Protein AF-0000000066276050 (afdb_homodimer)

Foldseek 3Di:
DPPPPPPVVQQFAWEKEKEFEPQVVDDPVVSVVQVVVFVVVLLVVCVPQPVPLSVRCVVHVHHYFYFYDHDDVLVVVLVVLCVVVRWGKDFGQDDPVVRDGGMIMTDRGGNNSCCVRDVPTHGD/DPPPPPPVVQQQAWEKEKEFEPQVVDDPVVVVVQVVVFVVVLLVVCVPQPVPLSVRCVVHVHHYFYFYDHDPVLVVVLVVLCVVVRWGKDFGADDPVVRDGGMIMTDRGGNNSCCVRDVPTHGD

Sequence (248 aa):
MANVFDNSSYRDMLKMVFVIRDDLKMTKGEIVSQCCHGAISAYEKSKKYSPDYLKRWLKNGQVKETVKVDNENEMMDIRENATAIGVNYYIVQNDKRQKCNTVLVIGPAPNYMFESLTRSLKPLMANVFDNSSYRDMLKMVFVIRDDLKMTKGEIVSQCCHGAISAYEKSKKYSPDYLKRWLKNGQVKETVKVDNENEMMDIRENATAIGVNYYIVQNDKRQKCNTVLVIGPAPNYMFESLTRSLKPL

Solvent-accessible surface area (backbone atoms only — not comparable to full-atom values): 13077 Å² total; per-residue (Å²): 131,78,82,71,72,57,64,66,57,59,38,56,37,35,32,31,38,38,42,30,43,55,68,73,67,67,51,70,41,51,48,37,37,47,48,25,51,20,44,43,50,17,53,58,51,22,63,74,78,36,44,66,44,42,55,51,19,70,74,52,86,54,41,58,45,43,26,40,33,73,37,64,66,58,50,50,52,37,50,50,52,34,55,73,74,66,50,50,60,29,74,27,55,73,40,90,82,73,56,42,71,45,35,39,25,37,21,51,34,40,41,61,72,37,56,83,59,49,62,86,48,48,66,90,129,80,80,69,75,55,62,65,57,59,38,55,37,35,32,30,38,37,42,31,44,52,67,74,66,66,52,70,43,52,48,37,37,48,47,26,52,20,43,44,50,18,53,59,51,22,62,75,76,37,43,66,43,40,55,52,19,70,72,52,83,55,40,57,46,44,27,40,34,73,36,65,67,59,50,49,51,39,50,52,52,35,55,73,73,67,50,50,61,30,74,28,53,56,53,89,82,73,56,42,72,44,34,40,24,38,22,52,35,40,42,61,72,37,56,84,59,50,61,86,45,50,66,89

pLDDT: mean 92.09, std 14.95, range [25.3, 98.94]

Radius of gyration: 18.61 Å; Cα contacts (8 Å, |Δi|>4): 455; chains: 2; bounding box: 33×47×81 Å

Secondary structure (DSSP, 8-state):
------HHHHHH-EEEEEEEESTT---HHHHHHHHHHHHHHHHHHHHHH-HHHHHHHHHTTTEEEEEEESSHHHHHHHHHHHHHHT--EEEEES-TTT--EEEEEEEEEEGGGGTTTTTTSPB-/------HHHHHH-EEEEEEEESTT---HHHHHHHHHHHHHHHHHHHHHH-HHHHHHHHHTTTEEEEEEESSHHHHHHHHHHHHHHT--EEEEES-TTT--EEEEEEEEEEGGGGTTTTTTSPB-

Organism: Fowlpox virus (strain NVSL) (NCBI:txid928301)

Nearest PDB structures (foldseek):
  1q7s-assembly3_B  TM=9.519E-01  e=5.955E-12  Homo sapiens
  1q7s-assembly3_A  TM=9.544E-01  e=1.159E-11  Homo sapiens
  2zv3-assembly4_G  TM=9.424E-01  e=7.478E-11  Methanocaldococcus jannaschii DSM 2661
  2zv3-assembly2_C  TM=9.486E-01  e=3.952E-10  Methanocaldococcus jannaschii DSM 2661
  2zv3-assembly3_F  TM=9.106E-01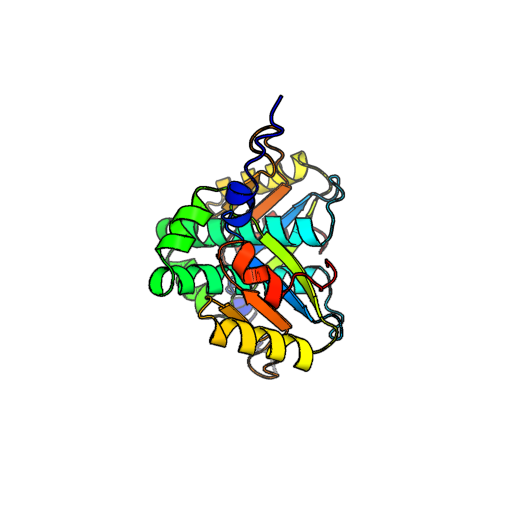  e=2.170E-10  Methanocaldococcus jannaschii DSM 2661

InterPro domains:
  IPR002833 Peptidyl-tRNA hydrolase, PTH2 [PF01981] (14-123)
  IPR002833 Peptidyl-tRNA hydrolase, PTH2 [PTHR12649] (8-122)
  IPR002833 Peptidyl-tRNA hydrolase, PTH2 [TIGR00283] (14-122)
  IPR023476 Peptidyl-tRNA hydrolase II domain superfamily [G3DSA:3.40.1490.10] (10-124)
  IPR023476 Peptidyl-tRNA hydrolase II domain superfamily [SSF102462] (13-124)

Structure (mmCIF, N/CA/C/O backbone):
data_AF-0000000066276050-model_v1
#
loop_
_entity.id
_entity.type
_entity.pdbx_description
1 polymer 'Putative peptidyl-tRNA hydrolase'
#
loop_
_atom_site.group_PDB
_atom_site.id
_atom_site.type_symbol
_atom_site.label_atom_id
_atom_site.label_alt_id
_atom_site.label_comp_id
_atom_site.label_asym_id
_atom_site.label_entity_id
_atom_site.label_seq_id
_atom_site.pdbx_PDB_ins_code
_atom_site.Cartn_x
_atom_site.Cartn_y
_atom_site.Cartn_z
_atom_site.occupancy
_atom_site.B_iso_or_equiv
_atom_site.auth_seq_id
_atom_site.auth_comp_id
_atom_site.auth_asym_id
_atom_site.auth_atom_id
_atom_site.pdbx_PDB_model_num
ATOM 1 N N . MET A 1 1 ? -2.781 3.861 41.812 1 27.5 1 MET A N 1
ATOM 2 C CA . MET A 1 1 ? -1.954 3.164 40.844 1 27.5 1 MET A CA 1
ATOM 3 C C . MET A 1 1 ? -2.076 3.811 39.469 1 27.5 1 MET A C 1
ATOM 5 O O . MET A 1 1 ? -3.156 3.816 38.875 1 27.5 1 MET A O 1
ATOM 9 N N . ALA A 1 2 ? -1.295 4.824 39.25 1 33 2 ALA A N 1
ATOM 10 C CA . ALA A 1 2 ? -1.414 5.766 38.156 1 33 2 ALA A CA 1
ATOM 11 C C . ALA A 1 2 ? -1.33 5.047 36.812 1 33 2 ALA A C 1
ATOM 13 O O . ALA A 1 2 ? -0.589 4.074 36.656 1 33 2 ALA A O 1
ATOM 14 N N . ASN A 1 3 ? -2.426 4.836 36.031 1 36.88 3 ASN A N 1
ATOM 15 C CA . ASN A 1 3 ? -2.494 4.312 34.656 1 36.88 3 ASN A CA 1
ATOM 16 C C . ASN A 1 3 ? -1.302 4.766 33.844 1 36.88 3 ASN A C 1
ATOM 18 O O . ASN A 1 3 ? -1.299 5.875 33.281 1 36.88 3 ASN A O 1
ATOM 22 N N . VAL A 1 4 ? -0.102 4.414 34.094 1 36.22 4 VAL A N 1
ATOM 23 C CA . VAL A 1 4 ? 1.218 4.723 33.531 1 36.22 4 VAL A CA 1
ATOM 24 C C . VAL A 1 4 ? 1.233 4.465 32.031 1 36.22 4 VAL A C 1
ATOM 26 O O . VAL A 1 4 ? 1.92 3.555 31.562 1 36.22 4 VAL A O 1
ATOM 29 N N . PHE A 1 5 ? 0.206 4.043 31.359 1 46.38 5 PHE A N 1
ATOM 30 C CA . PHE A 1 5 ? 0.272 4.18 29.906 1 46.38 5 PHE A CA 1
ATOM 31 C C . PHE A 1 5 ? 0.84 5.539 29.531 1 46.38 5 PHE A C 1
ATOM 33 O O . PHE A 1 5 ? 0.22 6.574 29.781 1 46.38 5 PHE A O 1
ATOM 40 N N . ASP A 1 6 ? 2.119 5.691 29.578 1 48.97 6 ASP A N 1
ATOM 41 C CA . ASP A 1 6 ? 2.867 6.91 29.297 1 48.97 6 ASP A CA 1
ATOM 42 C C . ASP A 1 6 ? 2.43 7.527 27.969 1 48.97 6 ASP A C 1
ATOM 44 O O . ASP A 1 6 ? 2.652 6.949 26.906 1 48.97 6 ASP A O 1
ATOM 48 N N . ASN A 1 7 ? 1.389 8.312 27.953 1 56.5 7 ASN A N 1
ATOM 49 C CA . ASN A 1 7 ? 0.82 9.125 26.891 1 56.5 7 ASN A CA 1
ATOM 50 C C . ASN A 1 7 ? 1.903 9.664 25.953 1 56.5 7 ASN A C 1
ATOM 52 O O . ASN A 1 7 ? 1.655 9.883 24.766 1 56.5 7 ASN A O 1
ATOM 56 N N . SER A 1 8 ? 3.123 9.82 26.547 1 62.62 8 SER A N 1
ATOM 57 C CA . SER A 1 8 ? 4.238 10.289 25.734 1 62.62 8 SER A CA 1
ATOM 58 C C . SER A 1 8 ? 4.652 9.242 24.703 1 62.62 8 SER A C 1
ATOM 60 O O . SER A 1 8 ? 5 9.578 23.578 1 62.62 8 SER A O 1
ATOM 62 N N . SER A 1 9 ? 4.484 7.988 25.094 1 72 9 SER A N 1
ATOM 63 C CA . SER A 1 9 ? 4.887 6.898 24.203 1 72 9 SER A CA 1
ATOM 64 C C . SER A 1 9 ? 3.971 6.805 22.984 1 72 9 SER A C 1
ATOM 66 O O . SER A 1 9 ? 4.445 6.645 21.859 1 72 9 SER A O 1
ATOM 68 N N . TYR A 1 10 ? 2.74 6.988 23.25 1 77 10 TYR A N 1
ATOM 69 C CA . TYR A 1 10 ? 1.786 6.918 22.141 1 77 10 TYR A CA 1
ATOM 70 C C . TYR A 1 10 ? 1.973 8.094 21.188 1 77 10 TYR A C 1
ATOM 72 O O . TYR A 1 10 ? 1.905 7.922 19.969 1 77 10 TYR A O 1
ATOM 80 N N . ARG A 1 11 ? 2.312 9.227 21.828 1 82.69 11 ARG A N 1
ATOM 81 C CA . ARG A 1 11 ? 2.502 10.43 21.031 1 82.69 11 ARG A CA 1
ATOM 82 C C . ARG A 1 11 ? 3.701 10.281 20.094 1 82.69 11 ARG A C 1
ATOM 84 O O . ARG A 1 11 ? 3.754 10.906 19.031 1 82.69 11 ARG A O 1
ATOM 91 N N . ASP A 1 12 ? 4.508 9.383 20.516 1 89.69 12 ASP A N 1
ATOM 92 C CA . ASP A 1 12 ? 5.746 9.258 19.75 1 89.69 12 ASP A CA 1
ATOM 93 C C . ASP A 1 12 ? 5.68 8.078 18.797 1 89.69 12 ASP A C 1
ATOM 95 O O . ASP A 1 12 ? 6.566 7.898 17.953 1 89.69 12 ASP A O 1
ATOM 99 N N . MET A 1 13 ? 4.594 7.418 18.906 1 94.56 13 MET A N 1
ATOM 100 C CA . MET A 1 13 ? 4.426 6.316 17.969 1 94.56 13 MET A CA 1
ATOM 101 C C . MET A 1 13 ? 4.309 6.832 16.531 1 94.56 13 MET A C 1
ATOM 103 O O . MET A 1 13 ? 3.684 7.867 16.297 1 94.56 13 MET A O 1
ATOM 107 N N . LEU A 1 14 ? 4.957 6.176 15.633 1 97.69 14 LEU A N 1
ATOM 108 C CA . LEU A 1 14 ? 5.004 6.641 14.25 1 97.69 14 LEU A CA 1
ATOM 109 C C . LEU A 1 14 ? 3.902 5.988 13.422 1 97.69 14 LEU A C 1
ATOM 111 O O . LEU A 1 14 ? 3.6 4.805 13.609 1 97.69 14 LEU A O 1
ATOM 115 N N . LYS A 1 15 ? 3.357 6.77 12.539 1 98.44 15 LYS A N 1
ATOM 116 C CA . LYS A 1 15 ? 2.371 6.207 11.625 1 98.44 15 LYS A CA 1
ATOM 117 C C . LYS A 1 15 ? 2.457 6.871 10.25 1 98.44 15 LYS A C 1
ATOM 119 O O . LYS A 1 15 ? 3.121 7.895 10.094 1 98.44 15 LYS A O 1
ATOM 124 N N . MET A 1 16 ? 1.962 6.191 9.289 1 98.81 16 MET A N 1
ATOM 125 C CA . MET A 1 16 ? 1.646 6.715 7.961 1 98.81 16 MET A CA 1
ATOM 126 C C . MET A 1 16 ? 0.14 6.891 7.789 1 98.81 16 MET A C 1
ATOM 128 O O . MET A 1 16 ? -0.64 6.023 8.188 1 98.81 16 MET A O 1
ATOM 132 N N . VAL A 1 17 ? -0.323 8.023 7.277 1 98.94 17 VAL A N 1
ATOM 133 C CA . VAL A 1 17 ? -1.751 8.297 7.164 1 98.94 17 VAL A CA 1
ATOM 134 C C . VAL A 1 17 ? -2.129 8.484 5.695 1 98.94 17 VAL A C 1
ATOM 136 O O . VAL A 1 17 ? -1.447 9.203 4.961 1 98.94 17 VAL A O 1
ATOM 139 N N . PHE A 1 18 ? -3.168 7.832 5.305 1 98.94 18 PHE A N 1
ATOM 140 C CA . PHE A 1 18 ? -3.709 7.887 3.953 1 98.94 18 PHE A CA 1
ATOM 141 C C . PHE A 1 18 ? -4.973 8.734 3.91 1 98.94 18 PHE A C 1
ATOM 143 O O . PHE A 1 18 ? -6 8.359 4.48 1 98.94 18 PHE A O 1
ATOM 150 N N . VAL A 1 19 ? -4.914 9.867 3.324 1 98.94 19 VAL A N 1
ATOM 151 C CA . VAL A 1 19 ? -6.035 10.789 3.156 1 98.94 19 VAL A CA 1
ATOM 152 C C . VAL A 1 19 ? -6.695 10.555 1.799 1 98.94 19 VAL A C 1
ATOM 154 O O . VAL A 1 19 ? -6.148 10.938 0.762 1 98.94 19 VAL A O 1
ATOM 157 N N . ILE A 1 20 ? -7.867 10.016 1.809 1 98.75 20 ILE A N 1
ATOM 158 C CA . ILE A 1 20 ? -8.492 9.492 0.602 1 98.75 20 ILE A CA 1
ATOM 159 C C . ILE A 1 20 ? -9.688 10.367 0.218 1 98.75 20 ILE A C 1
ATOM 161 O O . ILE A 1 20 ? -10.547 10.664 1.056 1 98.75 20 ILE A O 1
ATOM 165 N N . ARG A 1 21 ? -9.711 10.75 -1.006 1 98.12 21 ARG A N 1
ATOM 166 C CA . ARG A 1 21 ? -10.852 11.523 -1.488 1 98.12 21 ARG A CA 1
ATOM 167 C C . ARG A 1 21 ? -12.094 10.656 -1.597 1 98.12 21 ARG A C 1
ATOM 169 O O . ARG A 1 21 ? -12.102 9.656 -2.32 1 98.12 21 ARG A O 1
ATOM 176 N N . ASP A 1 22 ? -13.109 11.117 -0.989 1 97.69 22 ASP A N 1
ATOM 177 C CA . ASP A 1 22 ? -14.367 10.367 -0.94 1 97.69 22 ASP A CA 1
ATOM 178 C C . ASP A 1 22 ? -15.281 10.75 -2.098 1 97.69 22 ASP A C 1
ATOM 180 O O . ASP A 1 22 ? -16.188 9.992 -2.459 1 97.69 22 ASP A O 1
ATOM 184 N N . ASP A 1 23 ? -15.141 11.883 -2.668 1 97.31 23 ASP A N 1
ATOM 185 C CA . ASP A 1 23 ? -16.016 12.383 -3.723 1 97.31 23 ASP A CA 1
ATOM 186 C C . ASP A 1 23 ? -15.789 11.625 -5.031 1 97.31 23 ASP A C 1
ATOM 188 O O . ASP A 1 23 ? -16.641 11.648 -5.922 1 97.31 23 ASP A O 1
ATOM 192 N N . LEU A 1 24 ? -14.68 10.945 -5.172 1 95.69 24 LEU A N 1
ATOM 193 C CA . LEU A 1 24 ? -14.336 10.258 -6.414 1 95.69 24 LEU A CA 1
ATOM 194 C C . LEU A 1 24 ? -15.062 8.93 -6.523 1 95.69 24 LEU A C 1
ATOM 196 O O . LEU A 1 24 ? -15.141 8.344 -7.609 1 95.69 24 LEU A O 1
ATOM 200 N N . LYS A 1 25 ? -15.578 8.391 -5.473 1 96.31 25 LYS A N 1
ATOM 201 C CA . LYS A 1 25 ? -16.344 7.145 -5.418 1 96.31 25 LYS A CA 1
ATOM 202 C C . LYS A 1 25 ? -15.547 5.992 -6.023 1 96.31 25 LYS A C 1
ATOM 204 O O . LYS A 1 25 ? -16.062 5.246 -6.859 1 96.31 25 LYS A O 1
ATOM 209 N N . MET A 1 26 ? -14.352 5.945 -5.602 1 96.12 26 MET A N 1
ATOM 210 C CA . MET A 1 26 ? -13.5 4.852 -6.051 1 96.12 26 MET A CA 1
ATOM 211 C C . MET A 1 26 ? -13.977 3.516 -5.492 1 96.12 26 MET A C 1
ATOM 213 O O . MET A 1 26 ? -14.5 3.459 -4.375 1 96.12 26 MET A O 1
ATOM 217 N N . THR A 1 27 ? -13.758 2.477 -6.309 1 96.81 27 THR A N 1
ATOM 218 C CA . THR A 1 27 ? -14.047 1.134 -5.816 1 96.81 27 THR A CA 1
ATOM 219 C C . THR A 1 27 ? -13.055 0.727 -4.73 1 96.81 27 THR A C 1
ATOM 221 O O . THR A 1 27 ? -12.023 1.373 -4.555 1 96.81 27 THR A O 1
ATOM 224 N N . LYS A 1 28 ? -13.375 -0.341 -4.059 1 97.19 28 LYS A N 1
ATOM 225 C CA . LYS A 1 28 ? -12.477 -0.852 -3.027 1 97.19 28 LYS A CA 1
ATOM 226 C C . LYS A 1 28 ? -11.117 -1.214 -3.611 1 97.19 28 LYS A C 1
ATOM 228 O O . LYS A 1 28 ? -10.078 -0.874 -3.041 1 97.19 28 LYS A O 1
ATOM 233 N N . GLY A 1 29 ? -11.086 -1.823 -4.719 1 97.31 29 GLY A N 1
ATOM 234 C CA . GLY A 1 29 ? -9.844 -2.188 -5.383 1 97.31 29 GLY A CA 1
ATOM 235 C C . GLY A 1 29 ? -9.008 -0.987 -5.793 1 97.31 29 GLY A C 1
ATOM 236 O O . GLY A 1 29 ? -7.785 -1.006 -5.676 1 97.31 29 GLY A O 1
ATOM 237 N N . GLU A 1 30 ? -9.695 0.01 -6.234 1 96.06 30 GLU A N 1
ATOM 238 C CA . GLU A 1 30 ? -9 1.229 -6.633 1 96.06 30 GLU A CA 1
ATOM 239 C C . GLU A 1 30 ? -8.375 1.926 -5.43 1 96.06 30 GLU A C 1
ATOM 241 O O . GLU A 1 30 ? -7.246 2.424 -5.512 1 96.06 30 GLU A O 1
ATOM 246 N N . ILE A 1 31 ? -9.102 1.986 -4.367 1 98.19 31 ILE A N 1
ATOM 247 C CA . ILE A 1 31 ? -8.586 2.598 -3.148 1 98.19 31 ILE A CA 1
ATOM 248 C C . ILE A 1 31 ? -7.328 1.856 -2.693 1 98.19 31 ILE A C 1
ATOM 250 O O . ILE A 1 31 ? -6.297 2.475 -2.422 1 98.19 31 ILE A O 1
ATOM 254 N N . VAL A 1 32 ? -7.43 0.577 -2.684 1 98.56 32 VAL A N 1
ATOM 255 C CA . VAL A 1 32 ? -6.285 -0.229 -2.268 1 98.56 32 VAL A CA 1
ATOM 256 C C . VAL A 1 32 ? -5.105 0.025 -3.203 1 98.56 32 VAL A C 1
ATOM 258 O O . VAL A 1 32 ? -3.99 0.288 -2.748 1 98.56 32 VAL A O 1
ATOM 261 N N . SER A 1 33 ? -5.371 0.002 -4.441 1 98 33 SER A N 1
ATOM 262 C CA . SER A 1 33 ? -4.324 0.18 -5.445 1 98 33 SER A CA 1
ATOM 263 C C . SER A 1 33 ? -3.619 1.521 -5.273 1 98 33 SER A C 1
ATOM 265 O O . SER A 1 33 ? -2.387 1.58 -5.25 1 98 33 SER A O 1
ATOM 267 N N . GLN A 1 34 ? -4.387 2.52 -5.18 1 97.75 34 GLN A N 1
ATOM 268 C CA . GLN A 1 34 ? -3.82 3.863 -5.098 1 97.75 34 GLN A CA 1
ATOM 269 C C . GLN A 1 34 ? -3.127 4.086 -3.756 1 97.75 34 GLN A C 1
ATOM 271 O O . GLN A 1 34 ? -2.078 4.73 -3.693 1 97.75 34 GLN A O 1
ATOM 276 N N . CYS A 1 35 ? -3.697 3.525 -2.676 1 98.75 35 CYS A N 1
ATOM 277 C CA . CYS A 1 35 ? -3.035 3.627 -1.38 1 98.75 35 CYS A CA 1
ATOM 278 C C . CYS A 1 35 ? -1.711 2.873 -1.385 1 98.75 35 CYS A C 1
ATOM 280 O O . CYS A 1 35 ? -0.722 3.342 -0.819 1 98.75 35 CYS A O 1
ATOM 282 N N . CYS A 1 36 ? -1.687 1.757 -2.016 1 98.81 36 CYS A N 1
ATOM 283 C CA . CYS A 1 36 ? -0.446 0.996 -2.113 1 98.81 36 CYS A CA 1
ATOM 284 C C . CYS A 1 36 ? 0.602 1.762 -2.91 1 98.81 36 CYS A C 1
ATOM 286 O O . CYS A 1 36 ? 1.779 1.772 -2.549 1 98.81 36 CYS A O 1
ATOM 288 N N . HIS A 1 37 ? 0.177 2.359 -3.971 1 98.31 37 HIS A N 1
ATOM 289 C CA . HIS A 1 37 ? 1.088 3.229 -4.707 1 98.31 37 HIS A CA 1
ATOM 290 C C . HIS A 1 37 ? 1.676 4.305 -3.803 1 98.31 37 HIS A C 1
ATOM 292 O O . HIS A 1 37 ? 2.896 4.469 -3.738 1 98.31 37 HIS A O 1
ATOM 298 N N . GLY A 1 38 ? 0.798 4.984 -3.123 1 98.56 38 GLY A N 1
ATOM 299 C CA . GLY A 1 38 ? 1.227 6.039 -2.219 1 98.56 38 GLY A CA 1
ATOM 300 C C . GLY A 1 38 ? 2.146 5.547 -1.119 1 98.56 38 GLY A C 1
ATOM 301 O O . GLY A 1 38 ? 3.107 6.227 -0.754 1 98.56 38 GLY A O 1
ATOM 302 N N . ALA A 1 39 ? 1.803 4.375 -0.599 1 98.88 39 ALA A N 1
ATOM 303 C CA . ALA A 1 39 ? 2.613 3.803 0.472 1 98.88 39 ALA A CA 1
ATOM 304 C C . ALA A 1 39 ? 4.047 3.564 0.007 1 98.88 39 ALA A C 1
ATOM 306 O O . ALA A 1 39 ? 5 3.953 0.687 1 98.88 39 ALA A O 1
ATOM 307 N N . ILE A 1 40 ? 4.227 2.941 -1.134 1 98.81 40 ILE A N 1
ATOM 308 C CA . ILE A 1 40 ? 5.551 2.656 -1.68 1 98.81 40 ILE A CA 1
ATOM 309 C C . ILE A 1 40 ? 6.301 3.963 -1.923 1 98.81 40 ILE A C 1
ATOM 311 O O . ILE A 1 40 ? 7.477 4.086 -1.568 1 98.81 40 ILE A O 1
ATOM 315 N N . SER A 1 41 ? 5.621 4.926 -2.436 1 98.38 41 SER A N 1
ATOM 316 C CA . SER A 1 41 ? 6.258 6.195 -2.779 1 98.38 41 SER A CA 1
ATOM 317 C C . SER A 1 41 ? 6.664 6.965 -1.529 1 98.38 41 SER A C 1
ATOM 319 O O . SER A 1 41 ? 7.773 7.5 -1.457 1 98.38 41 SER A O 1
ATOM 321 N N . ALA A 1 42 ? 5.758 7.012 -0.569 1 98.81 42 ALA A N 1
ATOM 322 C CA . ALA A 1 42 ? 6.086 7.691 0.682 1 98.81 42 ALA A CA 1
ATOM 323 C C . ALA A 1 42 ? 7.238 6.988 1.398 1 98.81 42 ALA A C 1
ATOM 325 O O . ALA A 1 42 ? 8.117 7.645 1.965 1 98.81 42 ALA A O 1
ATOM 326 N N . TYR A 1 43 ? 7.164 5.684 1.361 1 98.88 43 TYR A N 1
ATOM 327 C CA . TYR A 1 43 ? 8.242 4.875 1.918 1 98.88 43 TYR A CA 1
ATOM 328 C C . TYR A 1 43 ? 9.578 5.207 1.258 1 98.88 43 TYR A C 1
ATOM 330 O O . TYR A 1 43 ? 10.562 5.492 1.944 1 98.88 43 TYR A O 1
ATOM 338 N N . GLU A 1 44 ? 9.656 5.258 0.012 1 98.69 44 GLU A N 1
ATOM 339 C CA . GLU A 1 44 ? 10.883 5.551 -0.718 1 98.69 44 GLU A CA 1
ATOM 340 C C . GLU A 1 44 ? 11.359 6.973 -0.447 1 98.69 44 GLU A C 1
ATOM 342 O O . GLU A 1 44 ? 12.547 7.199 -0.202 1 98.69 44 GLU A O 1
ATOM 347 N N . LYS A 1 45 ? 10.422 7.879 -0.485 1 98.56 45 LYS A N 1
ATOM 348 C CA . LYS A 1 45 ? 10.758 9.273 -0.24 1 98.56 45 LYS A CA 1
ATOM 349 C C . LYS A 1 45 ? 11.312 9.469 1.17 1 98.56 45 LYS A C 1
ATOM 351 O O . LYS A 1 45 ? 12.234 10.258 1.376 1 98.56 45 LYS A O 1
ATOM 356 N N . SER A 1 46 ? 10.781 8.734 2.076 1 98.56 46 SER A N 1
ATOM 357 C CA . SER A 1 46 ? 11.164 8.891 3.477 1 98.56 46 SER A CA 1
ATOM 358 C C . SER A 1 46 ? 12.594 8.43 3.719 1 98.56 46 SER A C 1
ATOM 360 O O . SER A 1 46 ? 13.242 8.867 4.668 1 98.56 46 SER A O 1
ATOM 362 N N . LYS A 1 47 ? 13.07 7.508 2.906 1 98.38 47 LYS A N 1
ATOM 363 C CA . LYS A 1 47 ? 14.461 7.082 3.021 1 98.38 47 LYS A CA 1
ATOM 364 C C . LYS A 1 47 ? 15.414 8.273 2.924 1 98.38 47 LYS A C 1
ATOM 366 O O . LYS A 1 47 ? 16.453 8.297 3.578 1 98.38 47 LYS A O 1
ATOM 371 N N . LYS A 1 48 ? 15.023 9.227 2.191 1 98.06 48 LYS A N 1
ATOM 372 C CA . LYS A 1 48 ? 15.867 10.398 1.958 1 98.06 48 LYS A CA 1
ATOM 373 C C . LYS A 1 48 ? 15.5 11.539 2.898 1 98.06 48 LYS A C 1
ATOM 375 O O . LYS A 1 48 ? 16.375 12.203 3.449 1 98.06 48 LYS A O 1
ATOM 380 N N . TYR A 1 49 ? 14.273 11.734 3.193 1 97.5 49 TYR A N 1
ATOM 381 C CA . TYR A 1 49 ? 13.836 13 3.781 1 97.5 49 TYR A CA 1
ATOM 382 C C . TYR A 1 49 ? 13.539 12.828 5.266 1 97.5 49 TYR A C 1
ATOM 384 O O . TYR A 1 49 ? 13.555 13.805 6.023 1 97.5 49 TYR A O 1
ATOM 392 N N . SER A 1 50 ? 13.273 11.656 5.672 1 97.94 50 SER A N 1
ATOM 393 C CA . SER A 1 50 ? 12.992 11.398 7.082 1 97.94 50 SER A CA 1
ATOM 394 C C . SER A 1 50 ? 13.461 10.008 7.488 1 97.94 50 SER A C 1
ATOM 396 O O . SER A 1 50 ? 12.688 9.219 8.031 1 97.94 50 SER A O 1
ATOM 398 N N . PRO A 1 51 ? 14.781 9.742 7.363 1 98.25 51 PRO A N 1
ATOM 399 C CA . PRO A 1 51 ? 15.289 8.383 7.578 1 98.25 51 PRO A CA 1
ATOM 400 C C . PRO A 1 51 ? 15.125 7.914 9.023 1 98.25 51 PRO A C 1
ATOM 402 O O . PRO A 1 51 ? 14.922 6.723 9.266 1 98.25 51 PRO A O 1
ATOM 405 N N . ASP A 1 52 ? 15.18 8.805 9.93 1 97.88 52 ASP A N 1
ATOM 406 C CA . ASP A 1 52 ? 15.039 8.422 11.328 1 97.88 52 ASP A CA 1
ATOM 407 C C . ASP A 1 52 ? 13.602 7.996 11.641 1 97.88 52 ASP A C 1
ATOM 409 O O . ASP A 1 52 ? 13.375 6.988 12.312 1 97.88 52 ASP A O 1
ATOM 413 N N . TYR A 1 53 ? 12.664 8.766 11.188 1 98.06 53 TYR A N 1
ATOM 414 C CA . TYR A 1 53 ? 11.266 8.391 11.359 1 98.06 53 TYR A CA 1
ATOM 415 C C . TYR A 1 53 ? 10.969 7.051 10.688 1 98.06 53 TYR A C 1
ATOM 417 O O . TYR A 1 53 ? 10.273 6.207 11.258 1 98.06 53 TYR A O 1
ATOM 425 N N . LEU A 1 54 ? 11.531 6.91 9.5 1 98.56 54 LEU A N 1
ATOM 426 C CA . LEU A 1 54 ? 11.312 5.668 8.766 1 98.56 54 LEU A CA 1
ATOM 427 C C . LEU A 1 54 ? 11.844 4.477 9.555 1 98.56 54 LEU A C 1
ATOM 429 O O . LEU A 1 54 ? 11.148 3.469 9.703 1 98.56 54 LEU A O 1
ATOM 433 N N . LYS A 1 55 ? 13.062 4.566 10.008 1 98.06 55 LYS A N 1
ATOM 434 C CA . LYS A 1 55 ? 13.688 3.486 10.766 1 98.06 55 LYS A CA 1
ATOM 435 C C . LYS A 1 55 ? 12.844 3.109 11.977 1 98.06 55 LYS A C 1
ATOM 437 O O . LYS A 1 55 ? 12.602 1.927 12.234 1 98.06 55 LYS A O 1
ATOM 442 N N . ARG A 1 56 ? 12.398 4.062 12.703 1 97.12 56 ARG A N 1
ATOM 443 C CA . ARG A 1 56 ? 11.586 3.82 13.891 1 97.12 56 ARG A CA 1
ATOM 444 C C . ARG A 1 56 ? 10.234 3.225 13.516 1 97.12 56 ARG A C 1
ATOM 446 O O . ARG A 1 56 ? 9.734 2.336 14.211 1 97.12 56 ARG A O 1
ATOM 453 N N . TRP A 1 57 ? 9.648 3.713 12.5 1 98 57 TRP A N 1
ATOM 454 C CA . TRP A 1 57 ? 8.3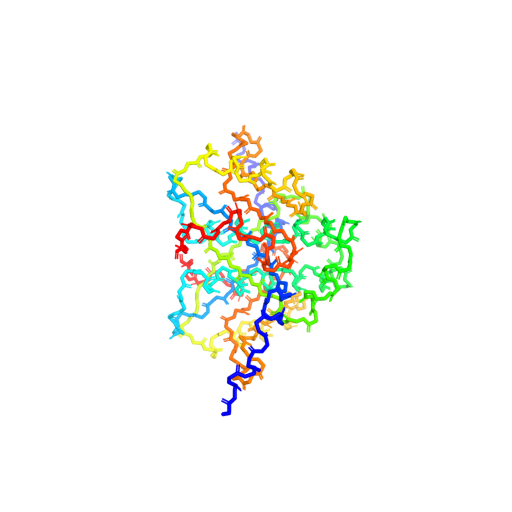75 3.191 12.023 1 98 57 TRP A CA 1
ATOM 455 C C . TRP A 1 57 ? 8.5 1.727 11.625 1 98 57 TRP A C 1
ATOM 457 O O . TRP A 1 57 ? 7.648 0.904 11.977 1 98 57 TRP A O 1
ATOM 467 N N . LEU A 1 58 ? 9.547 1.42 10.914 1 96.75 58 LEU A N 1
ATOM 468 C CA . LEU A 1 58 ? 9.789 0.054 10.469 1 96.75 58 LEU A CA 1
ATOM 469 C C . LEU A 1 58 ? 9.922 -0.895 11.656 1 96.75 58 LEU A C 1
ATOM 471 O O . LEU A 1 58 ? 9.531 -2.061 11.57 1 96.75 58 LEU A O 1
ATOM 475 N N . LYS A 1 59 ? 10.328 -0.403 12.75 1 94.25 59 LYS A N 1
ATOM 476 C CA . LYS A 1 59 ? 10.617 -1.236 13.914 1 94.25 59 LYS A CA 1
ATOM 477 C C . LYS A 1 59 ? 9.422 -1.289 14.859 1 94.25 59 LYS A C 1
ATOM 479 O O . LYS A 1 59 ? 9.445 -2.02 15.852 1 94.25 59 LYS A O 1
ATOM 484 N N . ASN A 1 60 ? 8.461 -0.432 14.586 1 91.56 60 ASN A N 1
ATOM 485 C CA . ASN A 1 60 ? 7.371 -0.289 15.547 1 91.56 60 ASN A CA 1
ATOM 486 C C . ASN A 1 60 ? 6.012 -0.555 14.906 1 91.56 60 ASN A C 1
ATOM 488 O O . ASN A 1 60 ? 5.133 0.307 14.93 1 91.56 60 ASN A O 1
ATOM 492 N N . GLY A 1 61 ? 5.766 -1.67 14.336 1 89.56 61 GLY A N 1
ATOM 493 C CA . GLY A 1 61 ? 4.477 -2.189 13.898 1 89.56 61 GLY A CA 1
ATOM 494 C C . GLY A 1 61 ? 4.023 -1.623 12.57 1 89.56 61 GLY A C 1
ATOM 495 O O . GLY A 1 61 ? 3.059 -2.111 11.977 1 89.56 61 GLY A O 1
ATOM 496 N N . GLN A 1 62 ? 4.668 -0.423 12.117 1 96.25 62 GLN A N 1
ATOM 497 C CA . GLN A 1 62 ? 4.375 0.16 10.805 1 96.25 62 GLN A CA 1
ATOM 498 C C . GLN A 1 62 ? 2.902 0.542 10.688 1 96.25 62 GLN A C 1
ATOM 500 O O . GLN A 1 62 ? 2.225 0.139 9.742 1 96.25 62 GLN A O 1
ATOM 505 N N . VAL A 1 63 ? 2.494 1.336 11.672 1 96.81 63 VAL A N 1
ATOM 506 C CA . VAL A 1 63 ? 1.08 1.673 11.797 1 96.81 63 VAL A CA 1
ATOM 507 C C . VAL A 1 63 ? 0.643 2.52 10.602 1 96.81 63 VAL A C 1
ATOM 509 O O . VAL A 1 63 ? 1.339 3.457 10.211 1 96.81 63 VAL A O 1
ATOM 512 N N . LYS A 1 64 ? -0.458 2.176 10.016 1 98.06 64 LYS A N 1
ATOM 513 C CA . LYS A 1 64 ? -1.093 2.893 8.914 1 98.06 64 LYS A CA 1
ATOM 514 C C . L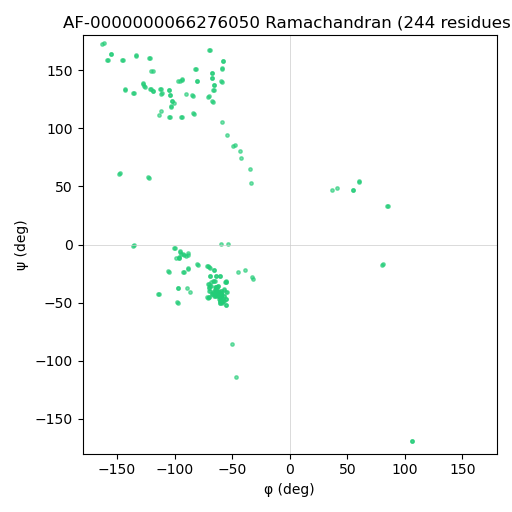YS A 1 64 ? -2.541 3.238 9.242 1 98.06 64 LYS A C 1
ATOM 516 O O . LYS A 1 64 ? -3.277 2.406 9.781 1 98.06 64 LYS A O 1
ATOM 521 N N . GLU A 1 65 ? -2.922 4.434 8.945 1 98.25 65 GLU A N 1
ATOM 522 C CA . GLU A 1 65 ? -4.273 4.922 9.203 1 98.25 65 GLU A CA 1
ATOM 523 C C . GLU A 1 65 ? -4.891 5.523 7.941 1 98.25 65 GLU A C 1
ATOM 525 O O . GLU A 1 65 ? -4.219 6.238 7.195 1 98.25 65 GLU A O 1
ATOM 530 N N . THR A 1 66 ? -6.191 5.199 7.73 1 98.75 66 THR A N 1
ATOM 531 C CA . THR A 1 66 ? -6.895 5.758 6.582 1 98.75 66 THR A CA 1
ATOM 532 C C . THR A 1 66 ? -7.969 6.746 7.031 1 98.75 66 THR A C 1
ATOM 534 O O . THR A 1 66 ? -8.703 6.48 7.98 1 98.75 66 THR A O 1
ATOM 537 N N . VAL A 1 67 ? -8.031 7.848 6.422 1 98.81 67 VAL A N 1
ATOM 538 C CA . VAL A 1 67 ? -9.07 8.844 6.652 1 98.81 67 VAL A CA 1
ATOM 539 C C . VAL A 1 67 ? -9.617 9.336 5.316 1 98.81 67 VAL A C 1
ATOM 541 O O . VAL A 1 67 ? -9.031 9.078 4.262 1 98.81 67 VAL A O 1
ATOM 544 N N . LYS A 1 68 ? -10.781 9.977 5.332 1 98.56 68 LYS A N 1
ATOM 545 C CA . LYS A 1 68 ? -11.383 10.461 4.09 1 98.56 68 LYS A CA 1
ATOM 546 C C . LYS A 1 68 ? -11.57 11.969 4.125 1 98.56 68 LYS A C 1
ATOM 548 O O . LYS A 1 68 ? -11.734 12.555 5.195 1 98.56 68 LYS A O 1
ATOM 553 N N . VAL A 1 69 ? -11.5 12.555 3.029 1 98.62 69 VAL A N 1
ATOM 554 C CA . VAL A 1 69 ? -11.859 13.953 2.807 1 98.62 69 VAL A CA 1
ATOM 555 C C . VAL A 1 69 ? -12.945 14.039 1.743 1 98.62 69 VAL A C 1
ATOM 557 O O . VAL A 1 69 ? -13.078 13.148 0.903 1 98.62 69 VAL A O 1
ATOM 560 N N . ASP A 1 70 ? -13.617 15.133 1.727 1 97.62 70 ASP A N 1
ATOM 561 C CA . ASP A 1 70 ? -14.805 15.227 0.886 1 97.62 70 ASP A CA 1
ATOM 562 C C . ASP A 1 70 ? -14.453 15.703 -0.52 1 97.62 70 ASP A C 1
ATOM 564 O O . ASP A 1 70 ? -15.258 15.586 -1.445 1 97.62 70 ASP A O 1
ATOM 568 N N . ASN A 1 71 ? -13.289 16.359 -0.655 1 97.69 71 ASN A N 1
ATOM 569 C CA . ASN A 1 71 ? -12.906 16.891 -1.957 1 97.69 71 ASN A CA 1
ATOM 570 C C . ASN A 1 71 ? -11.406 17.188 -2.018 1 97.69 71 ASN A C 1
ATOM 572 O O . ASN A 1 71 ? -10.711 17.078 -1.011 1 97.69 71 ASN A O 1
ATOM 576 N N . GLU A 1 72 ? -10.992 17.547 -3.221 1 97 72 GLU A N 1
ATOM 577 C CA . GLU A 1 72 ? -9.57 17.781 -3.467 1 97 72 GLU A CA 1
ATOM 578 C C . GLU A 1 72 ? -9.07 18.984 -2.66 1 97 72 GLU A C 1
ATOM 580 O O . GLU A 1 72 ? -7.938 18.969 -2.17 1 97 72 GLU A O 1
ATOM 585 N N . ASN A 1 73 ? -9.875 20.031 -2.492 1 98.25 73 ASN A N 1
ATOM 586 C CA . ASN A 1 73 ? -9.461 21.219 -1.763 1 98.25 73 ASN A CA 1
ATOM 587 C C . ASN A 1 73 ? -9.086 20.891 -0.322 1 98.25 73 ASN A C 1
ATOM 589 O O . ASN A 1 73 ? -8.062 21.375 0.178 1 98.25 73 ASN A O 1
ATOM 593 N N . GLU A 1 74 ? -9.922 20.094 0.27 1 98.25 74 GLU A N 1
ATOM 594 C CA . GLU A 1 74 ? -9.617 19.672 1.635 1 98.25 74 GLU A CA 1
ATOM 595 C C . GLU A 1 74 ? -8.305 18.906 1.697 1 98.25 74 GLU A C 1
ATOM 597 O O . GLU A 1 74 ? -7.496 19.109 2.607 1 98.25 74 GLU A O 1
ATOM 602 N N . MET A 1 75 ? -8.07 18.062 0.755 1 98.5 75 MET A N 1
ATOM 603 C CA . MET A 1 75 ? -6.832 17.297 0.694 1 98.5 75 MET A CA 1
ATOM 604 C C . MET A 1 75 ? -5.629 18.203 0.524 1 98.5 75 MET A C 1
ATOM 606 O O . MET A 1 75 ? -4.609 18.031 1.192 1 98.5 75 MET A O 1
ATOM 610 N N . MET A 1 76 ? -5.77 19.203 -0.296 1 98.38 76 MET A N 1
ATOM 611 C CA . MET A 1 76 ? -4.664 20.125 -0.578 1 98.38 76 MET A CA 1
ATOM 612 C C . MET A 1 76 ? -4.355 21 0.632 1 98.38 76 MET A C 1
ATOM 614 O O . MET A 1 76 ? -3.201 21.344 0.872 1 98.38 76 MET A O 1
ATOM 618 N N . ASP A 1 77 ? -5.402 21.328 1.356 1 98.5 77 ASP A N 1
ATOM 619 C CA . ASP A 1 77 ? -5.18 22.062 2.602 1 98.5 77 ASP A CA 1
ATOM 620 C C . ASP A 1 77 ? -4.305 21.25 3.561 1 98.5 77 ASP A C 1
ATOM 622 O O . ASP A 1 77 ? -3.385 21.797 4.176 1 98.5 77 ASP A O 1
ATOM 626 N N . ILE A 1 78 ? -4.613 20.047 3.639 1 98.69 78 ILE A N 1
ATOM 627 C CA . ILE A 1 78 ? -3.84 19.172 4.512 1 98.69 78 ILE A CA 1
ATOM 628 C C . ILE A 1 78 ? -2.406 19.062 4.004 1 98.69 78 ILE A C 1
ATOM 630 O O . ILE A 1 78 ? -1.455 19.109 4.789 1 98.69 78 ILE A O 1
ATOM 634 N N . ARG A 1 79 ? -2.299 18.906 2.719 1 98.56 79 ARG A N 1
ATOM 635 C CA . ARG A 1 79 ? -0.97 18.844 2.121 1 98.56 79 ARG A CA 1
ATOM 636 C C . ARG A 1 79 ? -0.163 20.094 2.447 1 98.56 79 ARG A C 1
ATOM 638 O O . ARG A 1 79 ? 1.019 20 2.789 1 98.56 79 ARG A O 1
ATOM 645 N N . GLU A 1 80 ? -0.751 21.234 2.344 1 98.5 80 GLU A N 1
ATOM 646 C CA . GLU A 1 80 ? -0.081 22.5 2.643 1 98.5 80 GLU A CA 1
ATOM 647 C C . GLU A 1 80 ? 0.372 22.547 4.098 1 98.5 80 GLU A C 1
ATOM 649 O O . GLU A 1 80 ? 1.485 22.984 4.391 1 98.5 80 GLU A O 1
ATOM 654 N N . ASN A 1 81 ? -0.476 22.141 4.941 1 98.19 81 ASN A N 1
ATOM 655 C CA . ASN A 1 81 ? -0.118 22.109 6.355 1 98.19 81 ASN A CA 1
ATOM 656 C C . ASN A 1 81 ? 1.019 21.125 6.625 1 98.19 81 ASN A C 1
ATOM 658 O O . ASN A 1 81 ? 1.913 21.406 7.426 1 98.19 81 ASN A O 1
ATOM 662 N N . ALA A 1 82 ? 0.964 19.953 5.969 1 98.44 82 ALA A N 1
ATOM 663 C CA . ALA A 1 82 ? 2.043 18.969 6.094 1 98.44 82 ALA A CA 1
ATOM 664 C C . ALA A 1 82 ? 3.371 19.562 5.625 1 98.44 82 ALA A C 1
ATOM 666 O O . ALA A 1 82 ? 4.406 19.359 6.266 1 98.44 82 ALA A O 1
ATOM 667 N N . THR A 1 83 ? 3.301 20.281 4.547 1 98.12 83 THR A N 1
ATOM 668 C CA . THR A 1 83 ? 4.484 20.969 4.023 1 98.12 83 THR A CA 1
ATOM 669 C C . THR A 1 83 ? 5.016 21.984 5.035 1 98.12 83 THR A C 1
ATOM 671 O O . THR A 1 83 ? 6.219 22.047 5.285 1 98.12 83 THR A O 1
ATOM 674 N N . ALA A 1 84 ? 4.148 22.688 5.625 1 97.69 84 ALA A N 1
ATOM 675 C CA . ALA A 1 84 ? 4.512 23.75 6.559 1 97.69 84 ALA A CA 1
ATOM 676 C C . ALA A 1 84 ? 5.23 23.188 7.781 1 97.69 84 ALA A C 1
ATOM 678 O O . ALA A 1 84 ? 6.16 23.812 8.305 1 97.69 84 ALA A O 1
ATOM 679 N N . ILE A 1 85 ? 4.82 22.062 8.203 1 96.62 85 ILE A N 1
ATOM 680 C CA . ILE A 1 85 ? 5.418 21.531 9.422 1 96.62 85 ILE A CA 1
ATOM 681 C C . ILE A 1 85 ? 6.562 20.578 9.07 1 96.62 85 ILE A C 1
ATOM 683 O O . ILE A 1 85 ? 7.191 20 9.961 1 96.62 85 ILE A O 1
ATOM 687 N N . GLY A 1 86 ? 6.762 20.297 7.82 1 96.81 86 GLY A N 1
ATOM 688 C CA . GLY A 1 86 ? 7.941 19.594 7.355 1 96.81 86 GLY A CA 1
ATOM 689 C C . GLY A 1 86 ? 7.801 18.078 7.449 1 96.81 86 GLY A C 1
ATOM 690 O O . GLY A 1 86 ? 8.773 17.375 7.738 1 96.81 86 GLY A O 1
ATOM 691 N N . VAL A 1 87 ? 6.629 17.609 7.254 1 97.69 87 VAL A N 1
ATOM 692 C CA . VAL A 1 87 ? 6.418 16.172 7.301 1 97.69 87 VAL A CA 1
ATOM 693 C C . VAL A 1 87 ? 6.441 15.594 5.883 1 97.69 87 VAL A C 1
ATOM 695 O O . VAL A 1 87 ? 5.91 16.203 4.953 1 97.69 87 VAL A O 1
ATOM 698 N N . ASN A 1 88 ? 7.055 14.43 5.781 1 98.19 88 ASN A N 1
ATOM 699 C CA . ASN A 1 88 ? 7.09 13.727 4.504 1 98.19 88 ASN A CA 1
ATOM 700 C C . ASN A 1 88 ? 5.684 13.414 3.996 1 98.19 88 ASN A C 1
ATOM 702 O O . ASN A 1 88 ? 4.812 13.016 4.773 1 98.19 88 ASN A O 1
ATOM 706 N N . TYR A 1 89 ? 5.465 13.555 2.678 1 98.75 89 TYR A N 1
ATOM 707 C CA . TYR A 1 89 ? 4.188 13.164 2.092 1 98.75 89 TYR A CA 1
ATOM 708 C C . TYR A 1 89 ? 4.344 12.836 0.611 1 98.75 89 TYR A C 1
ATOM 710 O O . TYR A 1 89 ? 5.375 13.141 0.008 1 98.75 89 TYR A O 1
ATOM 718 N N . TYR A 1 90 ? 3.338 12.164 0.062 1 98.62 90 TYR A N 1
ATOM 719 C CA . TYR A 1 90 ? 3.246 11.859 -1.361 1 98.62 90 TYR A CA 1
ATOM 720 C C . TYR A 1 90 ? 1.802 11.938 -1.844 1 98.62 90 TYR A C 1
ATOM 722 O O . TYR A 1 90 ? 0.894 11.43 -1.18 1 98.62 90 TYR A O 1
ATOM 730 N N . ILE A 1 91 ? 1.591 12.57 -2.928 1 98.25 91 ILE A N 1
ATOM 731 C CA . ILE A 1 91 ? 0.264 12.633 -3.533 1 98.25 91 ILE A CA 1
ATOM 732 C C . ILE A 1 91 ? 0.19 11.664 -4.711 1 98.25 91 ILE A C 1
ATOM 734 O O . ILE A 1 91 ? 1.031 11.711 -5.613 1 98.25 91 ILE A O 1
ATOM 738 N N . VAL A 1 92 ? -0.777 10.789 -4.613 1 97.75 92 VAL A N 1
ATOM 739 C CA . VAL A 1 92 ? -1.023 9.844 -5.699 1 97.75 92 VAL A CA 1
ATOM 740 C C . VAL A 1 92 ? -1.908 10.492 -6.758 1 97.75 92 VAL A C 1
ATOM 742 O O . VAL A 1 92 ? -2.961 11.047 -6.441 1 97.75 92 VAL A O 1
ATOM 745 N N . GLN A 1 93 ? -1.441 10.391 -7.938 1 94.62 93 GLN A N 1
ATOM 746 C CA . GLN A 1 93 ? -2.207 10.859 -9.086 1 94.62 93 GLN A CA 1
ATOM 747 C C . GLN A 1 93 ? -2.619 9.703 -9.984 1 94.62 93 GLN A C 1
ATOM 749 O O . GLN A 1 93 ? -1.78 8.891 -10.391 1 94.62 93 GLN A O 1
ATOM 754 N N . ASN A 1 94 ? -3.928 9.398 -10.031 1 80.56 94 ASN A N 1
ATOM 755 C CA . ASN A 1 94 ? -4.441 8.273 -10.812 1 80.56 94 ASN A CA 1
ATOM 756 C C . ASN A 1 94 ? -3.92 8.297 -12.242 1 80.56 94 ASN A C 1
ATOM 758 O O . ASN A 1 94 ? -3.379 7.305 -12.734 1 80.56 94 ASN A O 1
ATOM 762 N N . ASP A 1 95 ? -4.539 9.023 -13.211 1 65.12 95 ASP A N 1
ATOM 763 C CA . ASP A 1 95 ? -4.195 8.938 -14.633 1 65.12 95 ASP A CA 1
ATOM 764 C C . ASP A 1 95 ? -3.309 10.109 -15.055 1 65.12 95 ASP A C 1
ATOM 766 O O . ASP A 1 95 ? -3.568 11.258 -14.688 1 65.12 95 ASP A O 1
ATOM 770 N N . LYS A 1 96 ? -2.148 9.648 -15.562 1 61.22 96 LYS A N 1
ATOM 771 C CA . LYS A 1 96 ? -1.226 10.672 -16.047 1 61.22 96 LYS A CA 1
ATOM 772 C C . LYS A 1 96 ? -1.958 11.727 -16.875 1 61.22 96 LYS A C 1
ATOM 774 O O . LYS A 1 96 ? -1.539 12.883 -16.922 1 61.22 96 LYS A O 1
ATOM 779 N N . ARG A 1 97 ? -3.076 11.281 -17.391 1 61.38 97 ARG A N 1
ATOM 780 C CA . ARG A 1 97 ? -3.721 12.227 -18.297 1 61.38 97 ARG A CA 1
ATOM 781 C C . ARG A 1 97 ? -4.617 13.188 -17.531 1 61.38 97 ARG A C 1
ATOM 783 O O . ARG A 1 97 ? -4.586 14.398 -17.766 1 61.38 97 ARG A O 1
ATOM 790 N N . GLN A 1 98 ? -5.367 12.836 -16.562 1 68.69 98 GLN A N 1
ATOM 791 C CA . GLN A 1 98 ? -6.309 13.688 -15.844 1 68.69 98 GLN A CA 1
ATOM 792 C C . GLN A 1 98 ? -5.68 14.25 -14.57 1 68.69 98 GLN A C 1
ATOM 794 O O . GLN A 1 98 ? -6.168 15.242 -14.016 1 68.69 98 GLN A O 1
ATOM 799 N N . LYS A 1 99 ? -4.484 13.602 -14.312 1 81.56 99 LYS A N 1
ATOM 800 C CA . LYS A 1 99 ? -3.758 14.039 -13.125 1 81.56 99 LYS A CA 1
ATOM 801 C C . LYS A 1 99 ? -4.711 14.297 -11.961 1 81.56 99 LYS A C 1
ATOM 803 O O . LYS A 1 99 ? -4.66 15.359 -11.328 1 81.56 99 LYS A O 1
ATOM 808 N N . CYS A 1 100 ? -5.598 13.438 -11.641 1 92.69 100 CYS A N 1
ATOM 809 C CA . CYS A 1 100 ? -6.523 13.508 -10.516 1 92.69 100 CYS A CA 1
ATOM 810 C C . CYS A 1 100 ? -5.867 13.008 -9.234 1 92.69 100 CYS A C 1
ATOM 812 O O . CYS A 1 100 ? -5.52 11.836 -9.125 1 92.69 100 CYS A O 1
ATOM 814 N N . ASN A 1 101 ? -5.699 14.039 -8.367 1 96.88 101 ASN A N 1
ATOM 815 C CA . ASN A 1 101 ? -5.188 13.641 -7.059 1 96.88 101 ASN A CA 1
ATOM 816 C C . ASN A 1 101 ? -6.207 12.812 -6.285 1 96.88 101 ASN A C 1
ATOM 818 O O . ASN A 1 101 ? -7.344 13.242 -6.082 1 96.88 101 ASN A O 1
ATOM 822 N N . THR A 1 102 ? -5.816 11.656 -5.902 1 97.88 102 THR A N 1
ATOM 823 C CA . THR A 1 102 ? -6.805 10.742 -5.328 1 97.88 102 THR A CA 1
ATOM 824 C C . THR A 1 102 ? -6.5 10.477 -3.857 1 97.88 102 THR A C 1
ATOM 826 O O . THR A 1 102 ? -7.41 10.438 -3.027 1 97.88 102 THR A O 1
ATOM 829 N N . VAL A 1 103 ? -5.203 10.281 -3.57 1 98.56 103 VAL A N 1
ATOM 830 C CA . VAL A 1 103 ? -4.781 9.922 -2.221 1 98.56 103 VAL A CA 1
ATOM 831 C C . VAL A 1 103 ? -3.557 10.742 -1.828 1 98.56 103 VAL A C 1
ATOM 833 O O . VAL A 1 103 ? -2.615 10.883 -2.613 1 98.56 103 VAL A O 1
ATOM 836 N N . LEU A 1 104 ? -3.605 11.344 -0.662 1 98.88 104 LEU A N 1
ATOM 837 C CA . LEU A 1 104 ? -2.447 11.945 -0.012 1 98.88 104 LEU A CA 1
ATOM 838 C C . LEU A 1 104 ? -1.926 11.055 1.108 1 98.88 104 LEU A C 1
ATOM 840 O O . LEU A 1 104 ? -2.666 10.719 2.033 1 98.88 104 LEU A O 1
ATOM 844 N N . VAL A 1 105 ? -0.694 10.641 0.94 1 98.94 105 VAL A N 1
ATOM 845 C CA . VAL A 1 105 ? -0.065 9.836 1.98 1 98.94 105 VAL A CA 1
ATOM 846 C C . VAL A 1 105 ? 0.93 10.688 2.766 1 98.94 105 VAL A C 1
ATOM 848 O O . VAL A 1 105 ? 1.807 11.328 2.178 1 98.94 105 VAL A O 1
ATOM 851 N N . ILE A 1 106 ? 0.793 10.664 4.086 1 98.88 106 ILE A N 1
ATOM 852 C CA . ILE A 1 106 ? 1.654 11.469 4.945 1 98.88 106 ILE A CA 1
ATOM 853 C C . ILE A 1 106 ? 2.41 10.562 5.914 1 98.88 106 ILE A C 1
ATOM 855 O O . ILE A 1 106 ? 1.816 9.688 6.551 1 98.88 106 ILE A O 1
ATOM 859 N N . GLY A 1 107 ? 3.715 10.828 6.027 1 98.69 107 GLY A N 1
ATOM 860 C CA . GLY A 1 107 ? 4.531 10.086 6.977 1 98.69 107 GLY A CA 1
ATOM 861 C C . GLY A 1 107 ? 5.453 9.078 6.312 1 98.69 107 GLY A C 1
ATOM 862 O O . GLY A 1 107 ? 5.668 9.133 5.102 1 98.69 107 GLY A O 1
ATOM 863 N N . PRO A 1 108 ? 5.969 8.32 7.125 1 98.56 108 PRO A N 1
ATOM 864 C CA . PRO A 1 108 ? 5.781 8.109 8.562 1 98.56 108 PRO A CA 1
ATOM 865 C C . PRO A 1 108 ? 6.254 9.297 9.398 1 98.56 108 PRO A C 1
ATOM 867 O O . PRO A 1 108 ? 7.211 9.977 9.023 1 98.56 108 PRO A O 1
ATOM 870 N N . ALA A 1 109 ? 5.559 9.555 10.398 1 98.25 109 ALA A N 1
ATOM 871 C CA . ALA A 1 109 ? 5.844 10.633 11.344 1 98.25 109 ALA A CA 1
ATOM 872 C C . ALA A 1 109 ? 5.18 10.367 12.688 1 98.25 109 ALA A C 1
ATOM 874 O O . ALA A 1 109 ? 4.273 9.539 12.789 1 98.25 109 ALA A O 1
ATOM 875 N N . PRO A 1 110 ? 5.703 11 13.703 1 97.25 110 PRO A N 1
ATOM 876 C CA . PRO A 1 110 ? 5.094 10.805 15.023 1 97.25 110 PRO A CA 1
ATOM 877 C C . PRO A 1 110 ? 3.621 11.211 15.055 1 97.25 110 PRO A C 1
ATOM 879 O O . PRO A 1 110 ? 3.219 12.141 14.352 1 97.25 110 PRO A O 1
ATOM 882 N N . ASN A 1 111 ? 2.871 10.562 15.93 1 96.31 111 ASN A N 1
ATOM 883 C CA . ASN A 1 111 ? 1.435 10.773 16.078 1 96.31 111 ASN A CA 1
ATOM 884 C C . ASN A 1 111 ? 1.106 12.242 16.312 1 96.31 111 ASN A C 1
ATOM 886 O O . ASN A 1 111 ? 0.106 12.75 15.812 1 96.31 111 ASN A O 1
ATOM 890 N N . TYR A 1 112 ? 1.872 12.875 17.094 1 95.75 112 TYR A N 1
ATOM 891 C CA . TYR A 1 112 ? 1.543 14.234 17.484 1 95.75 112 TYR A CA 1
ATOM 892 C C . TYR A 1 112 ? 1.555 15.172 16.297 1 95.75 112 TYR A C 1
ATOM 894 O O . TYR A 1 112 ? 0.872 16.203 16.281 1 95.75 112 TYR A O 1
ATOM 902 N N . MET A 1 113 ? 2.322 14.883 15.258 1 96.06 113 MET A N 1
ATOM 903 C CA . MET A 1 113 ? 2.379 15.727 14.07 1 96.06 113 MET A CA 1
ATOM 904 C C . MET A 1 113 ? 1.072 15.656 13.289 1 96.06 113 MET A C 1
ATOM 906 O O . MET A 1 113 ? 0.776 16.547 12.484 1 96.06 113 MET A O 1
ATOM 910 N N . PHE A 1 114 ? 0.286 14.594 13.508 1 97.44 114 PHE A N 1
ATOM 911 C CA . PHE A 1 114 ? -0.948 14.391 12.758 1 97.44 114 PHE A CA 1
ATOM 912 C C . PHE A 1 114 ? -2.127 15.047 13.469 1 97.44 114 PHE A C 1
ATOM 914 O O . PHE A 1 114 ? -3.215 15.156 12.906 1 97.44 114 PHE A O 1
ATOM 921 N N . GLU A 1 115 ? -1.939 15.5 14.695 1 94.5 115 GLU A N 1
ATOM 922 C CA . GLU A 1 115 ? -3.014 16.109 15.469 1 94.5 115 GLU A CA 1
ATOM 923 C C . GLU A 1 115 ? -3.619 17.297 14.719 1 94.5 115 GLU A C 1
ATOM 925 O O . GLU A 1 115 ? -4.84 17.469 14.711 1 94.5 115 GLU A O 1
ATOM 930 N N . SER A 1 116 ? -2.836 18.047 14.094 1 93.69 116 SER A N 1
ATOM 931 C CA . SER A 1 116 ? -3.324 19.219 13.383 1 93.69 116 SER A CA 1
ATOM 932 C C . SER A 1 116 ? -3.627 18.906 11.922 1 93.69 116 SER A C 1
ATOM 934 O O . SER A 1 116 ? -4.121 19.766 11.188 1 93.69 116 SER A O 1
ATOM 936 N N . LEU A 1 117 ? -3.277 17.766 11.484 1 97.44 117 LEU A N 1
ATOM 937 C CA . LEU A 1 117 ? -3.398 17.438 10.07 1 97.44 117 LEU A CA 1
ATOM 938 C C . LEU A 1 117 ? -4.68 16.656 9.805 1 97.44 117 LEU A C 1
ATOM 940 O O . LEU A 1 117 ? -5.488 17.047 8.953 1 97.44 117 LEU A O 1
ATOM 944 N N . THR A 1 118 ? -4.84 15.594 10.656 1 97.62 118 THR A N 1
ATOM 945 C CA . THR A 1 118 ? -5.875 14.664 10.227 1 97.62 118 THR A CA 1
ATOM 946 C C . THR A 1 118 ? -6.754 14.25 11.406 1 97.62 118 THR A C 1
ATOM 948 O O . THR A 1 118 ? -7.684 13.461 11.25 1 97.62 118 THR A O 1
ATOM 951 N N . ARG A 1 119 ? -6.492 14.711 12.578 1 95 119 ARG A N 1
ATOM 952 C CA . ARG A 1 119 ? -7.168 14.25 13.789 1 95 119 ARG A CA 1
ATOM 953 C C . ARG A 1 119 ? -8.68 14.391 13.656 1 95 119 ARG A C 1
ATOM 955 O O . ARG A 1 119 ? -9.438 13.547 14.148 1 95 119 ARG A O 1
ATOM 962 N N . SER A 1 120 ? -9.164 15.375 12.945 1 96.12 120 SER A N 1
ATOM 963 C CA . SER A 1 120 ? -10.594 15.672 12.883 1 96.12 120 SER A CA 1
ATOM 964 C C . SER A 1 120 ? -11.266 14.891 11.766 1 96.12 120 SER A C 1
ATOM 966 O O . SER A 1 120 ? -12.492 14.914 11.633 1 96.12 120 SER A O 1
ATOM 968 N N . LEU A 1 121 ? -10.547 14.242 10.992 1 97.44 121 LEU A N 1
ATOM 969 C CA . LEU A 1 121 ? -11.102 13.562 9.82 1 97.44 121 LEU A CA 1
ATOM 970 C C . LEU A 1 121 ? -11.688 12.211 10.211 1 97.44 121 LEU A C 1
ATOM 972 O O . LEU A 1 121 ? -11.219 11.57 11.148 1 97.44 121 LEU A O 1
ATOM 976 N N . LYS A 1 122 ? -12.672 11.82 9.461 1 96.88 122 LYS A N 1
ATOM 977 C CA . LYS A 1 122 ? -13.32 10.531 9.688 1 96.88 122 LYS A CA 1
ATOM 978 C C . LYS A 1 122 ? -12.508 9.391 9.086 1 96.88 122 LYS A C 1
ATOM 980 O O . LYS A 1 122 ? -11.906 9.547 8.023 1 96.88 122 LYS A O 1
ATOM 985 N N . PRO A 1 123 ? -12.469 8.273 9.82 1 96.56 123 PRO A N 1
ATOM 986 C CA . PRO A 1 123 ? -11.836 7.09 9.227 1 96.56 123 PRO A CA 1
ATOM 987 C C . PRO A 1 123 ? -12.492 6.664 7.918 1 96.56 123 PRO A C 1
ATOM 989 O O . PRO A 1 123 ? -13.641 7.008 7.66 1 96.56 123 PRO A O 1
ATOM 992 N N . LEU A 1 124 ? -11.828 5.992 7.176 1 93.94 124 LEU A N 1
ATOM 993 C CA . LEU A 1 124 ? -12.344 5.48 5.914 1 93.94 124 LEU A CA 1
ATOM 994 C C . LEU A 1 124 ? -13.531 4.551 6.152 1 93.94 124 LEU A C 1
ATOM 996 O O . LEU A 1 124 ? -13.5 3.717 7.062 1 93.94 124 LEU A O 1
ATOM 1000 N N . MET B 1 1 ? -7.133 -4.418 -41.469 1 25.3 1 MET B N 1
ATOM 1001 C CA . MET B 1 1 ? -6.676 -3.449 -40.469 1 25.3 1 MET B CA 1
ATOM 1002 C C . MET B 1 1 ? -6.363 -4.137 -39.156 1 25.3 1 MET B C 1
ATOM 1004 O O . MET B 1 1 ? -7.25 -4.719 -38.531 1 25.3 1 MET B O 1
ATOM 1008 N N . ALA B 1 2 ? -5.223 -4.758 -39.125 1 32.59 2 ALA B N 1
ATOM 1009 C CA . ALA B 1 2 ? -4.844 -5.773 -38.125 1 32.59 2 ALA B CA 1
ATOM 1010 C C . ALA B 1 2 ? -5.008 -5.254 -36.719 1 32.59 2 ALA B C 1
ATOM 1012 O O . ALA B 1 2 ? -4.625 -4.121 -36.406 1 32.59 2 ALA B O 1
ATOM 1013 N N . ASN B 1 3 ? -6.055 -5.445 -36.031 1 36 3 ASN B N 1
ATOM 1014 C CA . ASN B 1 3 ? -6.289 -5.219 -34.594 1 36 3 ASN B CA 1
ATOM 1015 C C . ASN B 1 3 ? -5.035 -5.484 -33.781 1 36 3 ASN B C 1
ATOM 1017 O O . ASN B 1 3 ? -4.824 -6.598 -33.281 1 36 3 ASN B O 1
ATOM 1021 N N . VAL B 1 4 ? -3.865 -4.961 -34 1 37.41 4 VAL B N 1
ATOM 1022 C CA . VAL B 1 4 ? -2.484 -5.09 -33.531 1 37.41 4 VAL B CA 1
ATOM 1023 C C . VAL B 1 4 ? -2.408 -4.816 -32.031 1 37.41 4 VAL B C 1
ATOM 1025 O O . VAL B 1 4 ? -1.812 -3.826 -31.609 1 37.41 4 VAL B O 1
ATOM 1028 N N . PHE B 1 5 ? -3.453 -4.527 -31.312 1 46.75 5 PHE B N 1
ATOM 1029 C CA . PHE B 1 5 ? -3.254 -4.688 -29.875 1 46.75 5 PHE B CA 1
ATOM 1030 C C . PHE B 1 5 ? -2.492 -5.973 -29.578 1 46.75 5 PHE B C 1
ATOM 1032 O O . PHE B 1 5 ? -3.023 -7.07 -29.75 1 46.75 5 PHE B O 1
ATOM 1039 N N . ASP B 1 6 ? -1.233 -6.004 -29.828 1 48.78 6 ASP B N 1
ATOM 1040 C CA . ASP B 1 6 ? -0.323 -7.129 -29.656 1 48.78 6 ASP B CA 1
ATOM 1041 C C . ASP B 1 6 ? -0.508 -7.766 -28.281 1 48.78 6 ASP B C 1
ATOM 1043 O O . ASP B 1 6 ? -0.222 -7.141 -27.25 1 48.78 6 ASP B O 1
ATOM 1047 N N . ASN B 1 7 ? -1.431 -8.664 -28.141 1 55.72 7 ASN B N 1
ATOM 1048 C CA . ASN B 1 7 ? -1.75 -9.539 -27.016 1 55.72 7 ASN B CA 1
ATOM 1049 C C . ASN B 1 7 ? -0.499 -9.922 -26.234 1 55.72 7 ASN B C 1
ATOM 1051 O O . ASN B 1 7 ? -0.562 -10.148 -25.031 1 55.72 7 ASN B O 1
ATOM 1055 N N . SER B 1 8 ? 0.617 -9.961 -26.984 1 61.03 8 SER B N 1
ATOM 1056 C CA . SER B 1 8 ? 1.877 -10.281 -26.328 1 61.03 8 SER B CA 1
ATOM 1057 C C . SER B 1 8 ? 2.297 -9.18 -25.359 1 61.03 8 SER B C 1
ATOM 1059 O O . SER B 1 8 ? 2.828 -9.453 -24.281 1 61.03 8 SER B O 1
ATOM 1061 N N . SER B 1 9 ? 1.91 -7.957 -25.719 1 71.31 9 SER B N 1
ATOM 1062 C CA . SER B 1 9 ? 2.287 -6.812 -24.891 1 71.31 9 SER B CA 1
ATOM 1063 C C . SER B 1 9 ? 1.537 -6.816 -23.562 1 71.31 9 SER B C 1
ATOM 1065 O O . SER B 1 9 ? 2.129 -6.582 -22.5 1 71.31 9 SER B O 1
ATOM 1067 N N . TYR B 1 10 ? 0.302 -7.172 -23.656 1 76.19 10 TYR B N 1
ATOM 1068 C CA . TYR B 1 10 ? -0.499 -7.215 -22.438 1 76.19 10 TYR B CA 1
ATOM 1069 C C . TYR B 1 10 ? -0.04 -8.344 -21.531 1 76.19 10 TYR B C 1
ATOM 1071 O O . TYR B 1 10 ? 0.034 -8.172 -20.312 1 76.19 10 TYR B O 1
ATOM 1079 N N . ARG B 1 11 ? 0.345 -9.422 -22.219 1 81.62 11 ARG B N 1
ATOM 1080 C CA . ARG B 1 11 ? 0.793 -10.578 -21.453 1 81.62 11 ARG B CA 1
ATOM 1081 C C . ARG B 1 11 ? 2.082 -10.273 -20.688 1 81.62 11 ARG B C 1
ATOM 1083 O O . ARG B 1 11 ? 2.359 -10.875 -19.656 1 81.62 11 ARG B O 1
ATOM 1090 N N . ASP B 1 12 ? 2.719 -9.281 -21.219 1 89.19 12 ASP B N 1
ATOM 1091 C CA . ASP B 1 12 ? 4.027 -8.984 -20.641 1 89.19 12 ASP B CA 1
ATOM 1092 C C . ASP B 1 12 ? 3.945 -7.812 -19.672 1 89.19 12 ASP B C 1
ATOM 1094 O O . ASP B 1 12 ? 4.914 -7.516 -18.969 1 89.19 12 ASP B O 1
ATOM 1098 N N . MET B 1 13 ? 2.764 -7.312 -19.625 1 94.31 13 MET B N 1
ATOM 1099 C CA . MET B 1 13 ? 2.588 -6.234 -18.656 1 94.31 13 MET B CA 1
ATOM 1100 C C . MET B 1 13 ? 2.746 -6.75 -17.234 1 94.31 13 MET B C 1
ATOM 1102 O O . MET B 1 13 ? 2.293 -7.852 -16.906 1 94.31 13 MET B O 1
ATOM 1106 N N . LEU B 1 14 ? 3.436 -6.004 -16.422 1 97.69 14 LEU B N 1
ATOM 1107 C CA . LEU B 1 14 ? 3.738 -6.441 -15.07 1 97.69 14 LEU B CA 1
ATOM 1108 C C . LEU B 1 14 ? 2.693 -5.918 -14.086 1 97.69 14 LEU B C 1
ATOM 1110 O O . LEU B 1 14 ? 2.219 -4.789 -14.219 1 97.69 14 LEU B O 1
ATOM 1114 N N . LYS B 1 15 ? 2.379 -6.762 -13.148 1 98.44 15 LYS B N 1
ATOM 1115 C CA . LYS B 1 15 ? 1.471 -6.316 -12.094 1 98.44 15 LYS B CA 1
ATOM 1116 C C . LYS B 1 15 ? 1.835 -6.949 -10.758 1 98.4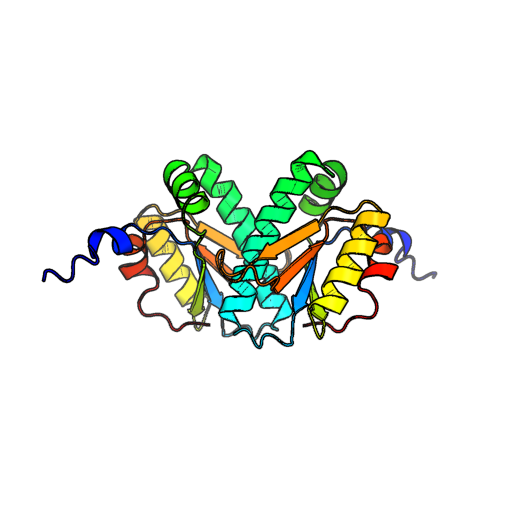4 15 LYS B C 1
ATOM 1118 O O . LYS B 1 15 ? 2.641 -7.879 -10.703 1 98.44 15 LYS B O 1
ATOM 1123 N N . MET B 1 16 ? 1.403 -6.332 -9.719 1 98.81 16 MET B N 1
ATOM 1124 C CA . MET B 1 16 ? 1.346 -6.875 -8.367 1 98.81 16 MET B CA 1
ATOM 1125 C C . MET B 1 16 ? -0.085 -7.238 -7.988 1 98.81 16 MET B C 1
ATOM 1127 O O . MET B 1 16 ? -1.018 -6.48 -8.266 1 98.81 16 MET B O 1
ATOM 1131 N N . VAL B 1 17 ? -0.331 -8.414 -7.43 1 98.94 17 VAL B N 1
ATOM 1132 C CA . VAL B 1 17 ? -1.684 -8.867 -7.117 1 98.94 17 VAL B CA 1
ATOM 1133 C C . VAL B 1 17 ? -1.822 -9.086 -5.613 1 98.94 17 VAL B C 1
ATOM 1135 O O . VAL B 1 17 ? -0.961 -9.711 -4.988 1 98.94 17 VAL B O 1
ATOM 1138 N N . PHE B 1 18 ? -2.867 -8.562 -5.07 1 98.94 18 PHE B N 1
ATOM 1139 C CA . PHE B 1 18 ? -3.197 -8.68 -3.654 1 98.94 18 PHE B CA 1
ATOM 1140 C C . PHE B 1 18 ? -4.324 -9.68 -3.439 1 98.94 18 PHE B C 1
ATOM 1142 O O . PHE B 1 18 ? -5.461 -9.445 -3.854 1 98.94 18 PHE B O 1
ATOM 1149 N N . VAL B 1 19 ? -4.035 -10.789 -2.883 1 98.94 19 VAL B N 1
ATOM 1150 C CA . VAL B 1 19 ?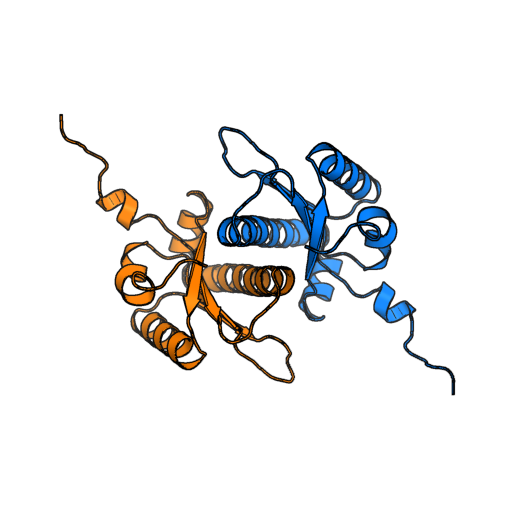 -4.996 -11.844 -2.562 1 98.94 19 VAL B CA 1
ATOM 1151 C C . VAL B 1 19 ? -5.48 -11.68 -1.124 1 98.94 19 VAL B C 1
ATOM 1153 O O . VAL B 1 19 ? -4.746 -11.969 -0.178 1 98.94 19 VAL B O 1
ATOM 1156 N N . ILE B 1 20 ? -6.711 -11.297 -0.967 1 98.75 20 ILE B N 1
ATOM 1157 C CA . ILE B 1 20 ? -7.219 -10.836 0.323 1 98.75 20 ILE B CA 1
ATOM 1158 C C . ILE B 1 20 ? -8.227 -11.852 0.866 1 98.75 20 ILE B C 1
ATOM 1160 O O . ILE B 1 20 ? -9.148 -12.258 0.156 1 98.75 20 ILE B O 1
ATOM 1164 N N . ARG B 1 21 ? -8.016 -12.227 2.078 1 98.12 21 ARG B N 1
ATOM 1165 C CA . ARG B 1 21 ? -8.977 -13.125 2.713 1 98.12 21 ARG B CA 1
ATOM 1166 C C . ARG B 1 21 ? -10.289 -12.414 3.002 1 98.12 21 ARG B C 1
ATOM 1168 O O . ARG B 1 21 ? -10.32 -11.422 3.727 1 98.12 21 ARG B O 1
ATOM 1175 N N . ASP B 1 22 ? -11.32 -13.023 2.549 1 97.75 22 ASP B N 1
ATOM 1176 C CA . ASP B 1 22 ? -12.648 -12.438 2.686 1 97.75 22 ASP B CA 1
ATOM 1177 C C . ASP B 1 22 ? -13.336 -12.922 3.959 1 97.75 22 ASP B C 1
ATOM 1179 O O . ASP B 1 22 ? -14.258 -12.273 4.461 1 97.75 22 ASP B O 1
ATOM 1183 N N . ASP B 1 23 ? -12.984 -14.016 4.484 1 97.31 23 ASP B N 1
ATOM 1184 C CA . ASP B 1 23 ? -13.625 -14.609 5.648 1 97.31 23 ASP B CA 1
ATOM 1185 C C . ASP B 1 23 ? -13.312 -13.82 6.918 1 97.31 23 ASP B C 1
ATOM 1187 O O . ASP B 1 23 ? -14.023 -13.945 7.922 1 97.31 23 ASP B O 1
ATOM 1191 N N . LEU B 1 24 ? -12.289 -13 6.91 1 95.81 24 LEU B N 1
ATOM 1192 C CA . LEU B 1 24 ? -11.859 -12.266 8.094 1 95.81 24 LEU B CA 1
ATOM 1193 C C . LEU B 1 24 ? -12.727 -11.031 8.312 1 95.81 24 LEU B C 1
ATOM 1195 O O . LEU B 1 24 ? -12.719 -10.445 9.398 1 95.81 24 LEU B O 1
ATOM 1199 N N . LYS B 1 25 ? -13.453 -10.586 7.34 1 96.38 25 LYS B N 1
ATOM 1200 C CA . LYS B 1 25 ? -14.359 -9.453 7.402 1 96.38 25 LYS B CA 1
ATOM 1201 C C . LYS B 1 25 ? -13.648 -8.195 7.898 1 96.38 25 LYS B C 1
ATOM 1203 O O . LYS B 1 25 ? -14.133 -7.516 8.805 1 96.38 25 LYS B O 1
ATOM 1208 N N . MET B 1 26 ? -12.539 -8.008 7.316 1 96.06 26 MET B N 1
ATOM 1209 C CA . MET B 1 26 ? -11.773 -6.809 7.656 1 96.06 26 MET B CA 1
ATOM 1210 C C . MET B 1 26 ? -12.492 -5.551 7.18 1 96.06 26 MET B C 1
ATOM 1212 O O . MET B 1 26 ? -13.164 -5.57 6.145 1 96.06 26 MET B O 1
ATOM 1216 N N . THR B 1 27 ? -12.289 -4.48 7.965 1 96.75 27 THR B N 1
ATOM 1217 C CA . THR B 1 27 ? -12.82 -3.191 7.531 1 96.75 27 THR B CA 1
ATOM 1218 C C . THR B 1 27 ? -12.047 -2.672 6.32 1 96.75 27 THR B C 1
ATOM 1220 O O . THR B 1 27 ? -10.977 -3.186 5.992 1 96.75 27 THR B O 1
ATOM 1223 N N . LYS B 1 28 ? -12.586 -1.668 5.703 1 97.12 28 LYS B N 1
ATOM 1224 C CA . LYS B 1 28 ? -11.914 -1.059 4.559 1 97.12 28 LYS B CA 1
ATOM 1225 C C . LYS B 1 28 ? -10.539 -0.521 4.953 1 97.12 28 LYS B C 1
ATOM 1227 O O . LYS B 1 28 ? -9.562 -0.731 4.238 1 97.12 28 LYS B O 1
ATOM 1232 N N . GLY B 1 29 ? -10.438 0.097 6.047 1 97.25 29 GLY B N 1
ATOM 1233 C CA . GLY B 1 29 ? -9.172 0.623 6.531 1 97.25 29 GLY B CA 1
ATOM 1234 C C . GLY B 1 29 ? -8.148 -0.458 6.812 1 97.25 29 GLY B C 1
ATOM 1235 O O . GLY B 1 29 ? -6.961 -0.283 6.527 1 97.25 29 GLY B O 1
ATOM 1236 N N . GLU B 1 30 ? -8.625 -1.527 7.34 1 96 30 GLU B N 1
ATOM 1237 C CA . GLU B 1 30 ? -7.727 -2.645 7.625 1 96 30 GLU B CA 1
ATOM 1238 C C . GLU B 1 30 ? -7.195 -3.268 6.336 1 96 30 GLU B C 1
ATOM 1240 O O . GLU B 1 30 ? -6.02 -3.619 6.25 1 96 30 GLU B O 1
ATOM 1245 N N . ILE B 1 31 ? -8.062 -3.434 5.387 1 98.19 31 ILE B N 1
ATOM 1246 C CA . ILE B 1 31 ? -7.652 -3.988 4.102 1 98.19 31 ILE B CA 1
ATOM 1247 C C . ILE B 1 31 ? -6.578 -3.098 3.48 1 98.19 31 ILE B C 1
ATOM 1249 O O . ILE B 1 31 ? -5.523 -3.584 3.061 1 98.19 31 ILE B O 1
ATOM 1253 N N . VAL B 1 32 ? -6.832 -1.838 3.5 1 98.56 32 VAL B N 1
ATOM 1254 C CA . VAL B 1 32 ? -5.871 -0.897 2.932 1 98.56 32 VAL B CA 1
ATOM 1255 C C . VAL B 1 32 ? -4.547 -0.99 3.689 1 98.56 32 VAL B C 1
ATOM 1257 O O . VAL B 1 32 ? -3.484 -1.112 3.078 1 98.56 32 VAL B O 1
ATOM 1260 N N . SER B 1 33 ? -4.637 -0.992 4.953 1 98 33 SER B N 1
ATOM 1261 C CA . SER B 1 33 ? -3.447 -1.024 5.797 1 98 33 SER B CA 1
ATOM 1262 C C . SER B 1 33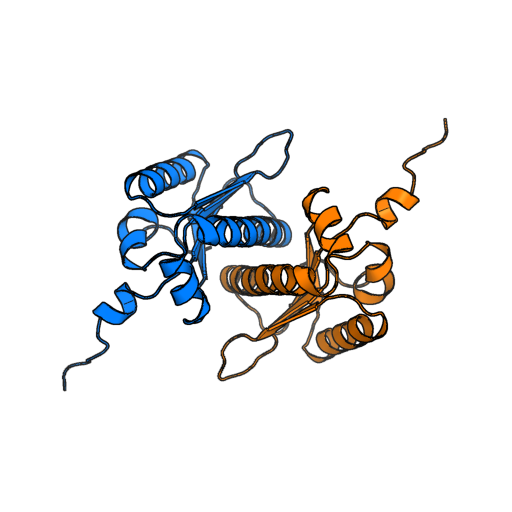 ? -2.607 -2.266 5.52 1 98 33 SER B C 1
ATOM 1264 O O . SER B 1 33 ? -1.395 -2.168 5.316 1 98 33 SER B O 1
ATOM 1266 N N . GLN B 1 34 ? -3.248 -3.354 5.52 1 97.69 34 GLN B N 1
ATOM 1267 C CA . GLN B 1 34 ? -2.537 -4.617 5.344 1 97.69 34 GLN B CA 1
ATOM 1268 C C . GLN B 1 34 ? -2.02 -4.762 3.916 1 97.69 34 GLN B C 1
ATOM 1270 O O . GLN B 1 34 ? -0.917 -5.27 3.699 1 97.69 34 GLN B O 1
ATOM 1275 N N . CYS B 1 35 ? -2.795 -4.297 2.928 1 98.75 35 CYS B N 1
ATOM 1276 C CA . CYS B 1 35 ? -2.314 -4.32 1.551 1 98.75 35 CYS B CA 1
ATOM 1277 C C . CYS B 1 35 ? -1.109 -3.406 1.376 1 98.75 35 CYS B C 1
ATOM 1279 O O . CYS B 1 35 ? -0.159 -3.752 0.671 1 98.75 35 CYS B O 1
ATOM 1281 N N . CYS B 1 36 ? -1.138 -2.283 2.008 1 98.81 36 CYS B N 1
ATOM 1282 C CA . CYS B 1 36 ? -0.002 -1.371 1.938 1 98.81 36 CYS B CA 1
ATOM 1283 C C . CYS B 1 36 ? 1.235 -1.991 2.574 1 98.81 36 CYS B C 1
ATOM 1285 O O . CYS B 1 36 ? 2.342 -1.854 2.049 1 98.81 36 CYS B O 1
ATOM 1287 N N . HIS B 1 37 ? 1.028 -2.627 3.688 1 98.25 37 HIS B N 1
ATOM 1288 C CA . HIS B 1 37 ? 2.137 -3.367 4.281 1 98.25 37 HIS B CA 1
ATOM 1289 C C . HIS B 1 37 ? 2.723 -4.367 3.291 1 98.25 37 HIS B C 1
ATOM 1291 O O . HIS B 1 37 ? 3.934 -4.375 3.051 1 98.25 37 HIS B O 1
ATOM 1297 N N . GLY B 1 38 ? 1.859 -5.164 2.727 1 98.62 38 GLY B N 1
ATOM 1298 C CA . GLY B 1 38 ? 2.289 -6.164 1.763 1 98.62 38 GLY B CA 1
ATOM 1299 C C . GLY B 1 38 ? 2.973 -5.566 0.547 1 98.62 38 GLY B C 1
ATOM 1300 O O . GLY B 1 38 ? 3.947 -6.125 0.041 1 98.62 38 GLY B O 1
ATOM 1301 N N . ALA B 1 39 ? 2.416 -4.449 0.09 1 98.88 39 ALA B N 1
ATOM 1302 C CA . ALA B 1 39 ? 2.986 -3.789 -1.08 1 98.88 39 ALA B CA 1
ATOM 1303 C C . ALA B 1 39 ? 4.43 -3.363 -0.821 1 98.88 39 ALA B C 1
ATOM 1305 O O . ALA B 1 39 ? 5.316 -3.635 -1.633 1 98.88 39 ALA B O 1
ATOM 1306 N N . ILE B 1 40 ? 4.684 -2.719 0.292 1 98.81 40 ILE B N 1
ATOM 1307 C CA . ILE B 1 40 ? 6.023 -2.262 0.648 1 98.81 40 ILE B CA 1
ATOM 1308 C C . ILE B 1 40 ? 6.961 -3.461 0.769 1 98.81 40 ILE B C 1
ATOM 1310 O O . ILE B 1 40 ? 8.078 -3.438 0.248 1 98.81 40 ILE B O 1
ATOM 1314 N N . SER B 1 41 ? 6.488 -4.5 1.366 1 98.38 41 SER B N 1
ATOM 1315 C CA . SER B 1 41 ? 7.324 -5.672 1.604 1 98.38 41 SER B CA 1
ATOM 1316 C C . SER B 1 41 ? 7.641 -6.398 0.302 1 98.38 41 SER B C 1
ATOM 1318 O O . SER B 1 41 ? 8.789 -6.789 0.067 1 98.38 41 SER B O 1
ATOM 1320 N N . ALA B 1 42 ? 6.621 -6.57 -0.52 1 98.81 42 ALA B N 1
ATOM 1321 C CA . ALA B 1 42 ? 6.852 -7.211 -1.812 1 98.81 42 ALA B CA 1
ATOM 1322 C C . ALA B 1 42 ? 7.789 -6.375 -2.68 1 98.81 42 ALA B C 1
ATOM 1324 O O . ALA B 1 42 ? 8.656 -6.918 -3.369 1 98.81 42 ALA B O 1
ATOM 1325 N N . TYR B 1 43 ? 7.562 -5.09 -2.615 1 98.88 43 TYR B N 1
ATOM 1326 C CA . TYR B 1 43 ? 8.438 -4.152 -3.314 1 98.88 43 TYR B CA 1
ATOM 1327 C C . TYR B 1 43 ? 9.883 -4.305 -2.855 1 98.88 43 TYR B C 1
ATOM 1329 O O . TYR B 1 43 ? 10.781 -4.469 -3.68 1 98.88 43 TYR B O 1
ATOM 1337 N N . GLU B 1 44 ? 10.148 -4.332 -1.641 1 98.69 44 GLU B N 1
ATOM 1338 C CA . GLU B 1 44 ? 11.5 -4.457 -1.099 1 98.69 44 GLU B CA 1
ATOM 1339 C C . GLU B 1 44 ? 12.109 -5.812 -1.445 1 98.69 44 GLU B C 1
ATOM 1341 O O . GLU B 1 44 ? 13.266 -5.887 -1.862 1 98.69 44 GLU B O 1
ATOM 1346 N N . LYS B 1 45 ? 11.297 -6.824 -1.275 1 98.56 45 LYS B N 1
ATOM 1347 C CA . LYS B 1 45 ? 11.773 -8.172 -1.576 1 98.56 45 LYS B CA 1
ATOM 1348 C C . LYS B 1 45 ? 12.133 -8.312 -3.051 1 98.56 45 LYS B C 1
ATOM 1350 O O . LYS B 1 45 ? 13.117 -8.977 -3.395 1 98.56 45 LYS B O 1
ATOM 1355 N N . SER B 1 46 ? 11.391 -7.66 -3.867 1 98.56 46 SER B N 1
ATOM 1356 C CA . SER B 1 46 ? 11.586 -7.785 -5.309 1 98.56 46 SER B CA 1
ATOM 1357 C C . SER B 1 46 ? 12.898 -7.145 -5.75 1 98.56 46 SER B C 1
ATOM 1359 O O . SER B 1 46 ? 13.453 -7.508 -6.793 1 98.56 46 SER B O 1
ATOM 1361 N N . LYS B 1 47 ? 13.367 -6.164 -5 1 98.44 47 LYS B N 1
ATOM 1362 C CA . LYS B 1 47 ? 14.664 -5.562 -5.312 1 98.44 47 LYS B CA 1
ATOM 1363 C C . LYS B 1 47 ? 15.758 -6.625 -5.363 1 98.44 47 LYS B C 1
ATOM 1365 O O . LYS B 1 47 ? 16.688 -6.52 -6.164 1 98.44 47 LYS B O 1
ATOM 1370 N N . LYS B 1 48 ? 15.609 -7.613 -4.59 1 98.06 48 LYS B N 1
ATOM 1371 C CA . LYS B 1 48 ? 16.625 -8.664 -4.496 1 98.06 48 LYS B CA 1
ATOM 1372 C C . LYS B 1 48 ? 16.266 -9.852 -5.379 1 98.06 48 LYS B C 1
ATOM 1374 O O . LYS B 1 48 ? 17.141 -10.406 -6.062 1 98.06 48 LYS B O 1
ATOM 1379 N N . TYR B 1 49 ? 15.047 -10.203 -5.492 1 97.62 49 TYR B N 1
ATOM 1380 C CA . TYR B 1 49 ? 14.688 -11.516 -6.016 1 97.62 49 TYR B CA 1
ATOM 1381 C C . TYR B 1 49 ? 14.172 -11.406 -7.445 1 97.62 49 TYR B C 1
ATOM 1383 O O . TYR B 1 49 ? 14.203 -12.383 -8.195 1 97.62 49 TYR B O 1
ATOM 1391 N N . SER B 1 50 ? 13.703 -10.289 -7.801 1 98 50 SER B N 1
ATOM 1392 C CA . SER B 1 50 ? 13.203 -10.078 -9.156 1 98 50 SER B CA 1
ATOM 1393 C C . SER B 1 50 ? 13.43 -8.641 -9.609 1 98 50 SER B C 1
ATOM 1395 O O . SER B 1 50 ? 12.492 -7.957 -10.031 1 98 50 SER B O 1
ATOM 1397 N N . PRO B 1 51 ? 14.703 -8.211 -9.672 1 98.25 51 PRO B N 1
ATOM 1398 C CA . PRO B 1 51 ? 15.008 -6.809 -9.945 1 98.25 51 PRO B CA 1
ATOM 1399 C C . PRO B 1 51 ? 14.578 -6.375 -11.344 1 98.25 51 PRO B C 1
ATOM 1401 O O . PRO B 1 51 ? 14.195 -5.223 -11.547 1 98.25 51 PRO B O 1
ATOM 1404 N N . ASP B 1 52 ? 14.602 -7.254 -12.266 1 97.94 52 ASP B N 1
ATOM 1405 C CA . ASP B 1 52 ? 14.219 -6.898 -13.625 1 97.94 52 ASP B CA 1
ATOM 1406 C C . ASP B 1 52 ? 12.711 -6.664 -13.727 1 97.94 52 ASP B C 1
ATOM 1408 O O . ASP B 1 52 ? 12.273 -5.695 -14.352 1 97.94 52 ASP B O 1
ATOM 1412 N N . TYR B 1 53 ? 11.953 -7.547 -13.148 1 98 53 TYR B N 1
ATOM 1413 C CA . TYR B 1 53 ? 10.508 -7.352 -13.117 1 98 53 TYR B CA 1
ATOM 1414 C C . TYR B 1 53 ? 10.148 -6.055 -12.406 1 98 53 TYR B C 1
ATOM 1416 O O . TYR B 1 53 ? 9.273 -5.312 -12.859 1 98 53 TYR B O 1
ATOM 1424 N N . LEU B 1 54 ? 10.859 -5.836 -11.305 1 98.5 54 LEU B N 1
ATOM 1425 C CA . LEU B 1 54 ? 10.586 -4.625 -10.531 1 98.5 54 LEU B CA 1
ATOM 1426 C C . LEU B 1 54 ? 10.844 -3.379 -11.375 1 98.5 54 LEU B C 1
ATOM 1428 O O . LEU B 1 54 ? 10.016 -2.471 -11.414 1 98.5 54 LEU B O 1
ATOM 1432 N N . LYS B 1 55 ? 11.977 -3.314 -12 1 98.06 55 LYS B N 1
ATOM 1433 C CA . LYS B 1 55 ? 12.344 -2.172 -12.828 1 98.06 55 LYS B CA 1
ATOM 1434 C C . LYS B 1 55 ? 11.297 -1.916 -13.906 1 98.06 55 LYS B C 1
ATOM 1436 O O . LYS B 1 55 ? 10.875 -0.775 -14.117 1 98.06 55 LYS B O 1
ATOM 1441 N N . ARG B 1 56 ? 10.883 -2.932 -14.57 1 97.12 56 ARG B N 1
ATOM 1442 C CA . ARG B 1 56 ? 9.891 -2.805 -15.633 1 97.12 56 ARG B CA 1
ATOM 1443 C C . ARG B 1 56 ? 8.539 -2.385 -15.062 1 97.12 56 ARG B C 1
ATOM 1445 O O . ARG B 1 56 ? 7.832 -1.575 -15.672 1 97.12 56 ARG B O 1
ATOM 1452 N N . TRP B 1 57 ? 8.18 -2.926 -13.969 1 98 57 TRP B N 1
ATOM 1453 C CA . TRP B 1 57 ? 6.922 -2.572 -13.312 1 98 57 TRP B CA 1
ATOM 1454 C C . TRP B 1 57 ? 6.91 -1.1 -12.914 1 98 57 TRP B C 1
ATOM 1456 O O . TRP B 1 57 ? 5.922 -0.398 -13.141 1 98 57 TRP B O 1
ATOM 1466 N N . LEU B 1 58 ? 8 -0.654 -12.359 1 96.69 58 LEU B N 1
ATOM 1467 C CA . LEU B 1 58 ? 8.125 0.737 -11.938 1 96.69 58 LEU B CA 1
ATOM 1468 C C . LEU B 1 58 ? 7.965 1.683 -13.125 1 96.69 58 LEU B C 1
ATOM 1470 O O . LEU B 1 58 ? 7.438 2.787 -12.977 1 96.69 58 LEU B O 1
ATOM 1474 N N . LYS B 1 59 ? 8.273 1.233 -14.266 1 94.19 59 LYS B N 1
ATOM 1475 C CA . LYS B 1 59 ? 8.289 2.084 -15.453 1 94.19 59 LYS B CA 1
ATOM 1476 C C . LYS B 1 59 ? 6.98 1.975 -16.219 1 94.19 59 LYS B C 1
ATOM 1478 O O . LYS B 1 59 ? 6.766 2.695 -17.203 1 94.19 59 LYS B O 1
ATOM 1483 N N . ASN B 1 60 ? 6.188 0.995 -15.828 1 91.69 60 ASN B N 1
ATOM 1484 C CA . ASN B 1 60 ? 5 0.708 -16.625 1 91.69 60 ASN B CA 1
ATOM 1485 C C . ASN B 1 60 ? 3.727 0.812 -15.797 1 91.69 60 ASN B C 1
ATOM 1487 O O . ASN B 1 60 ? 2.963 -0.151 -15.703 1 91.69 60 ASN B O 1
ATOM 1491 N N . GLY B 1 61 ? 3.432 1.893 -15.172 1 89.56 61 GLY B N 1
ATOM 1492 C CA . GLY B 1 61 ? 2.168 2.256 -14.555 1 89.56 61 GLY B CA 1
ATOM 1493 C C . GLY B 1 61 ? 1.981 1.65 -13.18 1 89.56 61 GLY B C 1
ATOM 1494 O O . GLY B 1 61 ? 1.052 2.014 -12.453 1 89.56 61 GLY B O 1
ATOM 1495 N N . GLN B 1 62 ? 2.828 0.562 -12.836 1 96.31 62 GLN B N 1
ATOM 1496 C CA . GLN B 1 62 ? 2.797 -0.042 -11.508 1 96.31 62 GLN B CA 1
ATOM 1497 C C . GLN B 1 62 ? 1.415 -0.609 -11.188 1 96.31 62 GLN B C 1
ATOM 1499 O O . GLN B 1 62 ? 0.83 -0.291 -10.156 1 96.31 62 GLN B O 1
ATOM 1504 N N . VAL B 1 63 ? 0.986 -1.467 -12.109 1 96.88 63 VAL B N 1
ATOM 1505 C CA . VAL B 1 63 ? -0.377 -1.984 -12.039 1 96.88 63 VAL B CA 1
ATOM 1506 C C . VAL B 1 63 ? -0.533 -2.871 -10.812 1 96.88 63 VAL B C 1
ATOM 1508 O O . VAL B 1 63 ? 0.331 -3.703 -10.523 1 96.88 63 VAL B O 1
ATOM 1511 N N . LYS B 1 64 ? -1.581 -2.676 -10.078 1 98.12 64 LYS B N 1
ATOM 1512 C CA . LYS B 1 64 ? -1.958 -3.459 -8.906 1 98.12 64 LYS B CA 1
ATOM 1513 C C . LYS B 1 64 ? -3.385 -3.986 -9.031 1 98.12 64 LYS B C 1
ATOM 1515 O O . LYS B 1 64 ? -4.281 -3.264 -9.469 1 98.12 64 LYS B O 1
ATOM 1520 N N . GLU B 1 65 ? -3.566 -5.215 -8.688 1 98.25 65 GLU B N 1
ATOM 1521 C CA . GLU B 1 65 ? -4.871 -5.867 -8.742 1 98.25 65 GLU B CA 1
ATOM 1522 C C . GLU B 1 65 ? -5.219 -6.523 -7.414 1 98.25 65 GLU B C 1
ATOM 1524 O O . GLU B 1 65 ? -4.363 -7.137 -6.773 1 98.25 65 GLU B O 1
ATOM 1529 N N . THR B 1 66 ? -6.512 -6.383 -7.023 1 98.81 66 THR B N 1
ATOM 1530 C CA . THR B 1 66 ? -6.969 -7.008 -5.785 1 98.81 66 THR B CA 1
ATOM 1531 C C . THR B 1 66 ? -7.961 -8.133 -6.082 1 98.81 66 THR B C 1
ATOM 1533 O O . THR B 1 66 ? -8.852 -7.973 -6.914 1 98.81 66 THR B O 1
ATOM 1536 N N . VAL B 1 67 ? -7.793 -9.219 -5.48 1 98.81 67 VAL B N 1
ATOM 1537 C CA . VAL B 1 67 ? -8.719 -10.344 -5.57 1 98.81 67 VAL B CA 1
ATOM 1538 C C . VAL B 1 67 ? -9.008 -10.891 -4.172 1 98.81 67 VAL B C 1
ATOM 1540 O O . VAL B 1 67 ? -8.312 -10.547 -3.211 1 98.81 67 VAL B O 1
ATOM 1543 N N . LYS B 1 68 ? -10.086 -11.656 -4.027 1 98.56 68 LYS B N 1
ATOM 1544 C CA . LYS B 1 68 ? -10.43 -12.203 -2.717 1 98.56 68 LYS B CA 1
ATOM 1545 C C . LYS B 1 68 ? -10.43 -13.727 -2.734 1 98.56 68 LYS B C 1
ATOM 1547 O O . LYS B 1 68 ? -10.672 -14.344 -3.775 1 98.56 68 LYS B O 1
ATOM 1552 N N . VAL B 1 69 ? -10.117 -14.281 -1.664 1 98.69 69 VAL B N 1
ATOM 1553 C CA . VAL B 1 69 ? -10.266 -15.711 -1.404 1 98.69 69 VAL B CA 1
ATOM 1554 C C . VAL B 1 69 ? -11.172 -15.922 -0.197 1 98.69 69 VAL B C 1
ATOM 1556 O O . VAL B 1 69 ? -11.289 -15.047 0.663 1 98.69 69 VAL B O 1
ATOM 1559 N N . ASP B 1 70 ? -11.695 -17.094 -0.102 1 97.69 70 ASP B N 1
ATOM 1560 C CA . ASP B 1 70 ? -12.734 -17.328 0.897 1 97.69 70 ASP B CA 1
ATOM 1561 C C . ASP B 1 70 ? -12.125 -17.75 2.234 1 97.69 70 ASP B C 1
ATOM 1563 O O . ASP B 1 70 ? -12.797 -17.719 3.266 1 97.69 70 ASP B O 1
ATOM 1567 N N . ASN B 1 71 ? -10.875 -18.234 2.207 1 97.75 71 ASN B N 1
ATOM 1568 C CA . ASN B 1 71 ? -10.242 -18.703 3.439 1 97.75 71 ASN B CA 1
ATOM 1569 C C . ASN B 1 71 ? -8.727 -18.812 3.285 1 97.75 71 ASN B C 1
ATOM 1571 O O . ASN B 1 71 ? -8.195 -18.625 2.189 1 97.75 71 ASN B O 1
ATOM 1575 N N . GLU B 1 72 ? -8.102 -19.078 4.406 1 97.06 72 GLU B N 1
ATOM 1576 C CA . GLU B 1 72 ? -6.648 -19.141 4.449 1 97.06 72 GLU B CA 1
ATOM 1577 C C . GLU B 1 72 ? -6.117 -20.281 3.568 1 97.06 72 GLU B C 1
ATOM 1579 O O . GLU B 1 72 ? -5.078 -20.125 2.924 1 97.06 72 GLU B O 1
ATOM 1584 N N . ASN B 1 73 ? -6.805 -21.422 3.51 1 98.31 73 ASN B N 1
ATOM 1585 C CA . ASN B 1 73 ? -6.352 -22.562 2.721 1 98.31 73 ASN B CA 1
ATOM 1586 C C . ASN B 1 73 ? -6.223 -22.203 1.242 1 98.31 73 ASN B C 1
ATOM 1588 O O . ASN B 1 73 ? -5.23 -22.547 0.598 1 98.31 73 ASN B O 1
ATOM 1592 N N . GLU B 1 74 ? -7.234 -21.516 0.785 1 98.31 74 GLU B N 1
ATOM 1593 C CA . GLU B 1 74 ? -7.18 -21.078 -0.606 1 98.31 74 GLU B CA 1
ATOM 1594 C C . GLU B 1 74 ? -5.992 -20.156 -0.848 1 98.31 74 GLU B C 1
ATOM 1596 O O . GLU B 1 74 ? -5.305 -20.266 -1.863 1 98.31 74 GLU B O 1
ATOM 1601 N N . MET B 1 75 ? -5.73 -19.281 0.056 1 98.5 75 MET B N 1
ATOM 1602 C CA . MET B 1 75 ? -4.602 -18.359 -0.055 1 98.5 75 MET B CA 1
ATOM 1603 C C . MET B 1 75 ? -3.279 -19.125 -0.065 1 98.5 75 MET B C 1
ATOM 1605 O O . MET B 1 75 ? -2.395 -18.828 -0.871 1 98.5 75 MET B O 1
ATOM 1609 N N . MET B 1 76 ? -3.182 -20.125 0.754 1 98.44 76 MET B N 1
ATOM 1610 C CA . MET B 1 76 ? -1.94 -20.875 0.871 1 98.44 76 MET B CA 1
ATOM 1611 C C . MET B 1 76 ? -1.701 -21.719 -0.376 1 98.44 76 MET B C 1
ATOM 1613 O O . MET B 1 76 ? -0.555 -21.922 -0.78 1 98.44 76 MET B O 1
ATOM 1617 N N . ASP B 1 77 ? -2.793 -22.188 -0.942 1 98.56 77 ASP B N 1
ATOM 1618 C CA . ASP B 1 77 ? -2.658 -22.891 -2.211 1 98.56 77 ASP B CA 1
ATOM 1619 C C . ASP B 1 77 ? -2.035 -22 -3.279 1 98.56 77 ASP B C 1
ATOM 1621 O O . ASP B 1 77 ? -1.151 -22.438 -4.02 1 98.56 77 ASP B O 1
ATOM 1625 N N . ILE B 1 78 ? -2.5 -20.844 -3.301 1 98.75 78 ILE B N 1
ATOM 1626 C CA . ILE B 1 78 ? -1.978 -19.875 -4.27 1 98.75 78 ILE B CA 1
ATOM 1627 C C . ILE B 1 78 ? -0.509 -19.594 -3.967 1 98.75 78 ILE B C 1
ATOM 1629 O O . ILE B 1 78 ? 0.319 -19.531 -4.879 1 98.75 78 ILE B O 1
ATOM 1633 N N . ARG B 1 79 ? -0.242 -19.406 -2.711 1 98.62 79 ARG B N 1
ATOM 1634 C CA . ARG B 1 79 ? 1.141 -19.172 -2.307 1 98.62 79 ARG B CA 1
ATOM 1635 C C . ARG B 1 79 ? 2.043 -20.328 -2.754 1 98.62 79 ARG B C 1
ATOM 1637 O O . ARG B 1 79 ? 3.143 -20.094 -3.262 1 98.62 79 ARG B O 1
ATOM 1644 N N . GLU B 1 80 ? 1.623 -21.516 -2.572 1 98.5 80 GLU B N 1
ATOM 1645 C CA . GLU B 1 80 ? 2.396 -22.688 -2.973 1 98.5 80 GLU B CA 1
ATOM 1646 C C . GLU B 1 80 ? 2.639 -22.703 -4.48 1 98.5 80 GLU B C 1
ATOM 1648 O O . GLU B 1 80 ? 3.744 -23.016 -4.934 1 98.5 80 GLU B O 1
ATOM 1653 N N . ASN B 1 81 ? 1.634 -22.422 -5.199 1 98.25 81 ASN B N 1
ATOM 1654 C CA . ASN B 1 81 ? 1.779 -22.359 -6.648 1 98.25 81 ASN B CA 1
ATOM 1655 C C . ASN B 1 81 ? 2.732 -21.234 -7.066 1 98.25 81 ASN B C 1
ATOM 1657 O O . ASN B 1 81 ? 3.529 -21.406 -7.992 1 98.25 81 ASN B O 1
ATOM 1661 N N . ALA B 1 82 ? 2.621 -20.062 -6.398 1 98.5 82 ALA B N 1
ATOM 1662 C CA . ALA B 1 82 ? 3.541 -18.969 -6.668 1 98.5 82 ALA B CA 1
ATOM 1663 C C . ALA B 1 82 ? 4.984 -19.375 -6.398 1 98.5 82 ALA B C 1
ATOM 1665 O O . ALA B 1 82 ? 5.883 -19.062 -7.18 1 98.5 82 ALA B O 1
ATOM 1666 N N . THR B 1 83 ? 5.164 -20.094 -5.316 1 98.12 83 THR B N 1
ATOM 1667 C CA . THR B 1 83 ? 6.484 -20.609 -4.973 1 98.12 83 THR B CA 1
ATOM 1668 C C . THR B 1 83 ? 6.992 -21.562 -6.051 1 98.12 83 THR B C 1
ATOM 1670 O O . THR B 1 83 ? 8.148 -21.469 -6.473 1 98.12 83 THR B O 1
ATOM 1673 N N . ALA B 1 84 ? 6.145 -22.375 -6.516 1 97.75 84 ALA B N 1
ATOM 1674 C CA . ALA B 1 84 ? 6.504 -23.406 -7.496 1 97.75 84 ALA B CA 1
ATOM 1675 C C . ALA B 1 84 ? 6.969 -22.766 -8.805 1 97.75 84 ALA B C 1
ATOM 1677 O O . ALA B 1 84 ? 7.879 -23.281 -9.461 1 97.75 84 ALA B O 1
ATOM 1678 N N . ILE B 1 85 ? 6.375 -21.703 -9.164 1 96.75 85 ILE B N 1
ATOM 1679 C CA . ILE B 1 85 ? 6.723 -21.109 -10.453 1 96.75 85 ILE B CA 1
ATOM 1680 C C . ILE B 1 85 ? 7.773 -20.031 -10.258 1 96.75 85 ILE B C 1
ATOM 1682 O O . ILE B 1 85 ? 8.188 -19.375 -11.219 1 96.75 85 ILE B O 1
ATOM 1686 N N . GLY B 1 86 ? 8.117 -19.703 -9.039 1 96.88 86 GLY B N 1
ATOM 1687 C CA . GLY B 1 86 ? 9.25 -18.844 -8.742 1 96.88 86 GLY B CA 1
ATOM 1688 C C . GLY B 1 86 ? 8.906 -17.375 -8.812 1 96.88 86 GLY B C 1
ATOM 1689 O O . GLY B 1 86 ? 9.727 -16.562 -9.234 1 96.88 86 GLY B O 1
ATOM 1690 N N . VAL B 1 87 ? 7.719 -17.062 -8.469 1 97.62 87 VAL B N 1
ATOM 1691 C CA . VAL B 1 87 ? 7.32 -15.648 -8.477 1 97.62 87 VAL B CA 1
ATOM 1692 C C . VAL B 1 87 ? 7.477 -15.062 -7.078 1 97.62 87 VAL B C 1
ATOM 1694 O O . VAL B 1 87 ? 7.172 -15.727 -6.082 1 97.62 87 VAL B O 1
ATOM 1697 N N . ASN B 1 88 ? 7.953 -13.82 -7.059 1 98.19 88 ASN B N 1
ATOM 1698 C CA . ASN B 1 88 ? 8.078 -13.102 -5.797 1 98.19 88 ASN B CA 1
ATOM 1699 C C . ASN B 1 88 ? 6.73 -12.969 -5.09 1 98.19 88 ASN B C 1
ATOM 1701 O O . ASN B 1 88 ? 5.715 -12.695 -5.73 1 98.19 88 ASN B O 1
ATOM 1705 N N . TYR B 1 89 ? 6.719 -13.125 -3.762 1 98.75 89 TYR B N 1
ATOM 1706 C CA . TYR B 1 89 ? 5.496 -12.891 -3 1 98.75 89 TYR B CA 1
ATOM 1707 C C . TYR B 1 89 ? 5.816 -12.539 -1.552 1 98.75 89 TYR B C 1
ATOM 1709 O O . TYR B 1 89 ? 6.953 -12.703 -1.103 1 98.75 89 TYR B O 1
ATOM 1717 N N . TYR B 1 90 ? 4.824 -11.992 -0.858 1 98.62 90 TYR B N 1
ATOM 1718 C CA . TYR B 1 90 ? 4.898 -11.688 0.566 1 98.62 90 TYR B CA 1
ATOM 1719 C C . TYR B 1 90 ? 3.559 -11.938 1.248 1 98.62 90 TYR B C 1
ATOM 1721 O O . TYR B 1 90 ? 2.508 -11.562 0.727 1 98.62 90 TYR B O 1
ATOM 1729 N N . ILE B 1 91 ? 3.59 -12.594 2.342 1 98.25 91 ILE B N 1
ATOM 1730 C CA . ILE B 1 91 ? 2.383 -12.82 3.127 1 98.25 91 ILE B CA 1
ATOM 1731 C C . ILE B 1 91 ? 2.352 -11.859 4.312 1 98.25 91 ILE B C 1
ATOM 1733 O O . ILE B 1 91 ? 3.311 -11.789 5.086 1 98.25 91 ILE B O 1
ATOM 1737 N N . VAL B 1 92 ? 1.272 -11.102 4.363 1 97.69 92 VAL B N 1
ATOM 1738 C CA . VAL B 1 92 ? 1.064 -10.188 5.48 1 97.69 92 VAL B CA 1
ATOM 1739 C C . VAL B 1 92 ? 0.426 -10.93 6.648 1 97.69 92 VAL B C 1
ATOM 1741 O O . VAL B 1 92 ? -0.578 -11.625 6.477 1 97.69 92 VAL B O 1
ATOM 1744 N N . GLN B 1 93 ? 1.035 -10.781 7.719 1 94.81 93 GLN B N 1
ATOM 1745 C CA . GLN B 1 93 ? 0.495 -11.32 8.961 1 94.81 93 GLN B CA 1
ATOM 1746 C C . GLN B 1 93 ? 0.064 -10.203 9.906 1 94.81 93 GLN B C 1
ATOM 1748 O O . GLN B 1 93 ? 0.828 -9.273 10.164 1 94.81 93 GLN B O 1
ATOM 1753 N N . ASN B 1 94 ? -1.269 -10.227 10.102 1 81.12 94 ASN B N 1
ATOM 1754 C CA . ASN B 1 94 ? -1.775 -9.18 10.984 1 81.12 94 ASN B CA 1
ATOM 1755 C C . ASN B 1 94 ? -0.929 -9.055 12.25 1 81.12 94 ASN B C 1
ATOM 1757 O O . ASN B 1 94 ? 0.176 -9.594 12.32 1 81.12 94 ASN B O 1
ATOM 1761 N N . ASP B 1 95 ? -1.298 -9.32 13.5 1 64.69 95 ASP B N 1
ATOM 1762 C CA . ASP B 1 95 ? -0.593 -9.039 14.75 1 64.69 95 ASP B CA 1
ATOM 1763 C C . ASP B 1 95 ? 0.315 -10.203 15.141 1 64.69 95 ASP B C 1
ATOM 1765 O O . ASP B 1 95 ? 0.042 -11.352 14.789 1 64.69 95 ASP B O 1
ATOM 1769 N N . LYS B 1 96 ? 1.57 -9.773 15.43 1 61 96 LYS B N 1
ATOM 1770 C CA . LYS B 1 96 ? 2.607 -10.719 15.836 1 61 96 LYS B CA 1
ATOM 1771 C C . LYS B 1 96 ? 2.037 -11.797 16.75 1 61 96 LYS B C 1
ATOM 1773 O O . LYS B 1 96 ? 2.537 -12.93 16.781 1 61 96 LYS B O 1
ATOM 1778 N N . ARG B 1 97 ? 0.92 -11.445 17.359 1 61.31 97 ARG B N 1
ATOM 1779 C CA . ARG B 1 97 ? 0.458 -12.422 18.344 1 61.31 97 ARG B CA 1
ATOM 1780 C C . ARG B 1 97 ? -0.455 -13.461 17.703 1 61.31 97 ARG B C 1
ATOM 1782 O O . ARG B 1 97 ? -0.316 -14.656 17.953 1 61.31 97 ARG B O 1
ATOM 1789 N N . GLN B 1 98 ? -1.301 -13.188 16.781 1 68.19 98 GLN B N 1
ATOM 1790 C CA . GLN B 1 98 ? -2.266 -14.125 16.219 1 68.19 98 GLN B CA 1
ATOM 1791 C C . GLN B 1 98 ? -1.755 -14.703 14.906 1 68.19 98 GLN B C 1
ATOM 1793 O O . GLN B 1 98 ? -2.217 -15.766 14.469 1 68.19 98 GLN B O 1
ATOM 1798 N N . LYS B 1 99 ? -0.65 -14 14.492 1 81.69 99 LYS B N 1
ATOM 1799 C CA . LYS B 1 99 ? -0.035 -14.438 13.242 1 81.69 99 LYS B CA 1
ATOM 1800 C C . LYS B 1 99 ? -1.093 -14.883 12.234 1 81.69 99 LYS B C 1
ATOM 1802 O O . LYS B 1 99 ? -0.993 -15.961 11.656 1 81.69 99 LYS B O 1
ATOM 1807 N N . CYS B 1 100 ? -2.131 -14.18 12.016 1 93 100 CYS B N 1
ATOM 1808 C CA . CYS B 1 100 ? -3.184 -14.414 11.031 1 93 100 CYS B CA 1
ATOM 1809 C C . CYS B 1 100 ? -2.789 -13.867 9.664 1 93 100 CYS B C 1
ATOM 1811 O O . CYS B 1 100 ? -2.625 -12.656 9.508 1 93 100 CYS B O 1
ATOM 1813 N N . ASN B 1 101 ? -2.613 -14.883 8.773 1 97 101 ASN B N 1
ATOM 1814 C CA . ASN B 1 101 ? -2.357 -14.453 7.406 1 97 101 ASN B CA 1
ATOM 1815 C C . ASN B 1 101 ? -3.574 -13.766 6.797 1 97 101 ASN B C 1
ATOM 1817 O O . ASN B 1 101 ? -4.664 -14.344 6.758 1 97 101 ASN B O 1
ATOM 1821 N N . THR B 1 102 ? -3.389 -12.57 6.375 1 97.94 102 THR B N 1
ATOM 1822 C CA . THR B 1 102 ? -4.555 -11.797 5.953 1 97.94 102 THR B CA 1
ATOM 1823 C C . THR B 1 102 ? -4.5 -11.516 4.453 1 97.94 102 THR B C 1
ATOM 1825 O O . THR B 1 102 ? -5.52 -11.594 3.766 1 97.94 102 THR B O 1
ATOM 1828 N N . VAL B 1 103 ? -3.289 -11.156 3.986 1 98.56 103 VAL B N 1
ATOM 1829 C CA . VAL B 1 103 ? -3.113 -10.766 2.592 1 98.56 103 VAL B CA 1
ATOM 1830 C C . VAL B 1 103 ? -1.86 -11.43 2.021 1 98.56 103 VAL B C 1
ATOM 1832 O O . VAL B 1 103 ? -0.807 -11.43 2.664 1 98.56 103 VAL B O 1
ATOM 1835 N N . LEU B 1 104 ? -2.004 -12.039 0.874 1 98.88 104 LEU B N 1
ATOM 1836 C CA . LEU B 1 104 ? -0.883 -12.5 0.06 1 98.88 104 LEU B CA 1
ATOM 1837 C C . LEU B 1 104 ? -0.643 -11.562 -1.116 1 98.88 104 LEU B C 1
ATOM 1839 O O . LEU B 1 104 ? -1.545 -11.328 -1.924 1 98.88 104 LEU B O 1
ATOM 1843 N N . VAL B 1 105 ? 0.534 -10.984 -1.123 1 98.94 105 VAL B N 1
ATOM 1844 C CA . VAL B 1 105 ? 0.901 -10.117 -2.236 1 98.94 105 VAL B CA 1
ATOM 1845 C C . VAL B 1 105 ? 1.873 -10.844 -3.162 1 98.94 105 VAL B C 1
ATOM 1847 O O . VAL B 1 105 ? 2.896 -11.367 -2.711 1 98.94 105 VAL B O 1
ATOM 1850 N N . ILE B 1 106 ? 1.556 -10.859 -4.449 1 98.88 106 ILE B N 1
ATOM 1851 C CA . ILE B 1 106 ? 2.379 -11.555 -5.43 1 98.88 106 ILE B CA 1
ATOM 1852 C C . ILE B 1 106 ? 2.869 -10.57 -6.488 1 98.88 106 ILE B C 1
ATOM 1854 O O . ILE B 1 106 ? 2.086 -9.789 -7.027 1 98.88 106 ILE B O 1
ATOM 1858 N N . GLY B 1 107 ? 4.172 -10.672 -6.789 1 98.69 107 GLY B N 1
ATOM 1859 C CA . GLY B 1 107 ? 4.742 -9.844 -7.84 1 98.69 107 GLY B CA 1
ATOM 1860 C C . GLY B 1 107 ? 5.613 -8.719 -7.309 1 98.69 107 GLY B C 1
ATOM 1861 O O . GLY B 1 107 ? 5.996 -8.727 -6.137 1 98.69 107 GLY B O 1
ATOM 1862 N N . PRO B 1 108 ? 5.91 -7.91 -8.156 1 98.56 108 PRO B N 1
ATOM 1863 C CA . PRO B 1 108 ? 5.492 -7.742 -9.555 1 98.56 108 PRO B CA 1
ATOM 1864 C C . PRO B 1 108 ? 5.988 -8.875 -10.453 1 98.56 108 PRO B C 1
ATOM 1866 O O . PRO B 1 108 ? 7.07 -9.422 -10.227 1 98.56 108 PRO B O 1
ATOM 1869 N N . ALA B 1 109 ? 5.188 -9.227 -11.359 1 98.31 109 ALA B N 1
ATOM 1870 C CA . ALA B 1 109 ? 5.469 -10.266 -12.336 1 98.31 109 ALA B CA 1
ATOM 1871 C C . ALA B 1 109 ? 4.594 -10.109 -13.578 1 98.31 109 ALA B C 1
ATOM 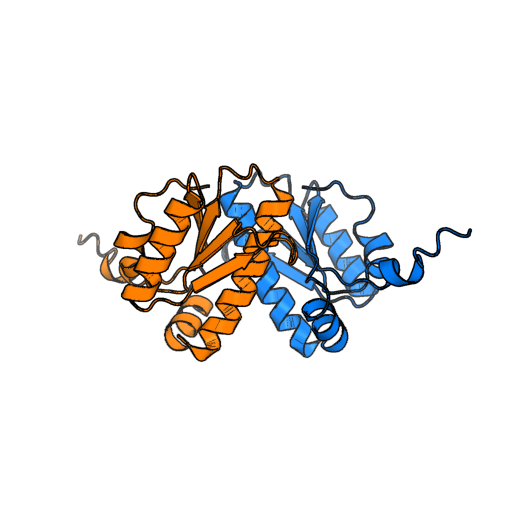1873 O O . ALA B 1 109 ? 3.586 -9.398 -13.547 1 98.31 109 ALA B O 1
ATOM 1874 N N . PRO B 1 110 ? 5.047 -10.688 -14.664 1 97.19 110 PRO B N 1
ATOM 1875 C CA . PRO B 1 110 ? 4.238 -10.586 -15.883 1 97.19 110 PRO B CA 1
ATOM 1876 C C . PRO B 1 110 ? 2.838 -11.172 -15.711 1 97.19 110 PRO B C 1
ATOM 1878 O O . PRO B 1 110 ? 2.656 -12.141 -14.969 1 97.19 110 PRO B O 1
ATOM 1881 N N . ASN B 1 111 ? 1.906 -10.648 -16.469 1 96.25 111 ASN B N 1
ATOM 1882 C CA . ASN B 1 111 ? 0.502 -11.039 -16.406 1 96.25 111 ASN B CA 1
ATOM 1883 C C . ASN B 1 111 ? 0.333 -12.547 -16.609 1 96.25 111 ASN B C 1
ATOM 1885 O O . ASN B 1 111 ? -0.505 -13.164 -15.945 1 96.25 111 ASN B O 1
ATOM 1889 N N . TYR B 1 112 ? 1.054 -13.07 -17.484 1 95.62 112 TYR B N 1
ATOM 1890 C CA . TYR B 1 112 ? 0.847 -14.477 -17.828 1 95.62 112 TYR B CA 1
ATOM 1891 C C . TYR B 1 112 ? 1.145 -15.383 -16.641 1 95.62 112 TYR B C 1
ATOM 1893 O O . TYR B 1 112 ? 0.605 -16.484 -16.547 1 95.62 112 TYR B O 1
ATOM 1901 N N . MET B 1 113 ? 1.999 -14.969 -15.742 1 96 113 MET B N 1
ATOM 1902 C CA . MET B 1 113 ? 2.33 -15.789 -14.578 1 96 113 MET B CA 1
ATOM 1903 C C . MET B 1 113 ? 1.146 -15.875 -13.617 1 96 113 MET B C 1
ATOM 1905 O O . MET B 1 113 ? 1.08 -16.781 -12.789 1 96 113 MET B O 1
ATOM 1909 N N . PHE B 1 114 ? 0.205 -14.938 -13.734 1 97.5 114 PHE B N 1
ATOM 1910 C CA . PHE B 1 114 ? -0.928 -14.883 -12.812 1 97.5 114 PHE B CA 1
ATOM 1911 C C . PHE B 1 114 ? -2.102 -15.688 -13.359 1 97.5 114 PHE B C 1
ATOM 1913 O O . PHE B 1 114 ? -3.08 -15.93 -12.648 1 97.5 114 PHE B O 1
ATOM 1920 N N . GLU B 1 115 ? -2.021 -16.141 -14.586 1 94.56 115 GLU B N 1
ATOM 1921 C CA . GLU B 1 115 ? -3.105 -16.891 -15.211 1 94.56 115 GLU B CA 1
ATOM 1922 C C . GLU B 1 115 ? -3.453 -18.125 -14.398 1 94.56 115 GLU B C 1
ATOM 1924 O O . GLU B 1 115 ? -4.629 -18.453 -14.219 1 94.56 115 GLU B O 1
ATOM 1929 N N . SER B 1 116 ? -2.506 -18.75 -13.875 1 93.94 116 SER B N 1
ATOM 1930 C CA . SER B 1 116 ? -2.742 -19.969 -13.109 1 93.94 116 SER B CA 1
ATOM 1931 C C . SER B 1 116 ? -2.865 -19.672 -11.617 1 93.94 116 SER B C 1
ATOM 1933 O O . SER B 1 116 ? -3.131 -20.578 -10.82 1 93.94 116 SER B O 1
ATOM 1935 N N . LEU B 1 117 ? -2.594 -18.5 -11.242 1 97.56 117 LEU B N 1
ATOM 1936 C CA . LEU B 1 117 ? -2.549 -18.172 -9.82 1 97.56 117 LEU B CA 1
ATOM 1937 C C . LEU B 1 117 ? -3.863 -17.547 -9.367 1 97.56 117 LEU B C 1
ATOM 1939 O O . LEU B 1 117 ? -4.48 -18.016 -8.414 1 97.56 117 LEU B O 1
ATOM 1943 N N . THR B 1 118 ? -4.273 -16.516 -10.164 1 97.75 118 THR B N 1
ATOM 1944 C CA . THR B 1 118 ? -5.34 -15.719 -9.586 1 97.75 118 THR B CA 1
ATOM 1945 C C . THR B 1 118 ? -6.422 -15.422 -10.625 1 97.75 118 THR B C 1
ATOM 1947 O O . THR B 1 118 ? -7.414 -14.758 -10.328 1 97.75 118 THR B O 1
ATOM 1950 N N . ARG B 1 119 ? -6.281 -15.867 -11.828 1 95.19 119 ARG B N 1
ATOM 1951 C CA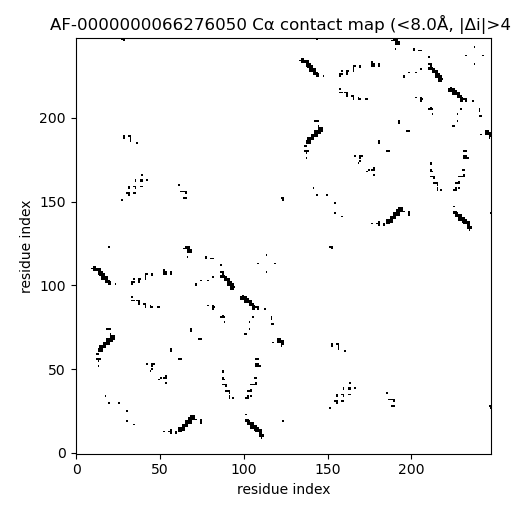 . ARG B 1 119 ? -7.172 -15.5 -12.922 1 95.19 119 ARG B CA 1
ATOM 1952 C C . ARG B 1 119 ? -8.625 -15.828 -12.586 1 95.19 119 ARG B C 1
ATOM 1954 O O . ARG B 1 119 ? -9.539 -15.094 -12.961 1 95.19 119 ARG B O 1
ATOM 1961 N N . SER B 1 120 ? -8.867 -16.859 -11.836 1 96.38 120 SER B N 1
ATOM 1962 C CA . SER B 1 120 ? -10.219 -17.344 -11.578 1 96.38 120 SER B CA 1
ATOM 1963 C C . SER B 1 120 ? -10.828 -16.641 -10.367 1 96.38 120 SER B C 1
ATOM 1965 O O . SER B 1 120 ? -12.008 -16.828 -10.07 1 96.38 120 SER B O 1
ATOM 1967 N N . LEU B 1 121 ? -10.094 -15.914 -9.68 1 97.56 121 LEU B N 1
ATOM 1968 C CA . LEU B 1 121 ? -10.562 -15.305 -8.438 1 97.56 121 LEU B CA 1
ATOM 1969 C C . LEU B 1 121 ? -11.367 -14.039 -8.727 1 97.56 121 LEU B C 1
ATOM 1971 O O . LEU B 1 121 ? -11.125 -13.352 -9.719 1 97.56 121 LEU B O 1
ATOM 1975 N N . LYS B 1 122 ? -12.281 -13.773 -7.832 1 97 122 LYS B N 1
ATOM 1976 C CA . LYS B 1 122 ? -13.117 -12.578 -7.961 1 97 122 LYS B CA 1
ATOM 1977 C C . LYS B 1 122 ? -12.383 -11.336 -7.473 1 97 122 LYS B C 1
ATOM 1979 O O . LYS B 1 122 ? -11.617 -11.398 -6.504 1 97 122 LYS B O 1
ATOM 1984 N N . PRO B 1 123 ? -12.586 -10.25 -8.195 1 96.69 123 PRO B N 1
ATOM 1985 C CA . PRO B 1 123 ? -12.031 -8.992 -7.699 1 96.69 123 PRO B CA 1
ATOM 1986 C C . PRO B 1 123 ? -12.539 -8.633 -6.305 1 96.69 123 PRO B C 1
ATOM 1988 O O . PRO B 1 123 ? -13.602 -9.109 -5.891 1 96.69 123 PRO B O 1
ATOM 1991 N N . LEU B 1 124 ? -11.859 -7.875 -5.652 1 94.19 124 LEU B N 1
ATOM 1992 C CA . LEU B 1 124 ? -12.258 -7.414 -4.328 1 94.19 124 LEU B CA 1
ATOM 1993 C C . LEU B 1 124 ? -13.57 -6.637 -4.398 1 94.19 124 LEU B C 1
ATOM 1995 O O . LEU B 1 124 ? -13.766 -5.82 -5.305 1 94.19 124 LEU B O 1
#